Protein AF-A0A958AJ88-F1 (afdb_monomer_lite)

pLDDT: mean 87.17, std 17.99, range [38.06, 98.75]

Foldseek 3Di:
DDDDDDDDDDDDDDDDDPDDDDDDDDPDPDPPPPPPQDAEEAEQEDQDQDDHNHPLVSQVVQQVGADEYEYEYDYDPAADEREHQAARDARNHAYEYEQQNPPLLQDPPFQGRYEYADQNHDAQHESYHYAYALHEAYGYEFADANHEPYEAPYYNYEYANYEFQADNVRHGREYAAENYEAEDYHYYQADDVSNGHYHFDNYPHYYDYDYD

Radius of gyration: 31.36 Å; chains: 1; bounding box: 75×49×104 Å

Structure (mmCIF, N/CA/C/O backbone):
data_AF-A0A958AJ88-F1
#
_entry.id   AF-A0A958AJ88-F1
#
loop_
_atom_site.group_PDB
_atom_site.id
_atom_site.type_symbol
_atom_site.label_atom_id
_atom_site.label_alt_id
_atom_site.label_comp_id
_atom_site.label_asym_id
_atom_site.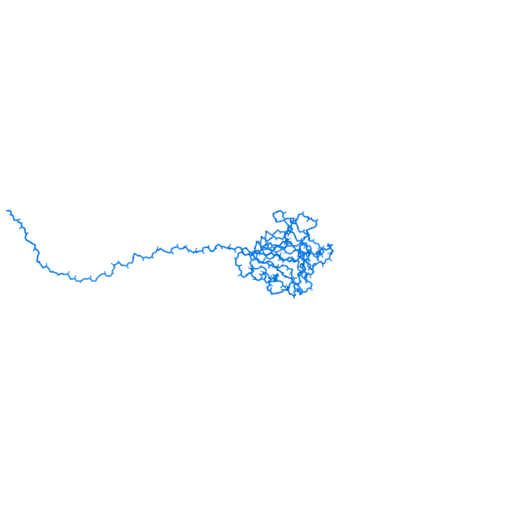label_entity_id
_atom_site.label_seq_id
_atom_site.pdbx_PDB_ins_code
_atom_site.Cartn_x
_atom_site.Cartn_y
_atom_site.Cartn_z
_atom_site.occupancy
_atom_site.B_iso_or_equiv
_atom_site.auth_seq_id
_atom_site.auth_comp_id
_atom_site.auth_asym_id
_atom_site.auth_atom_id
_atom_site.pdbx_PDB_model_num
ATOM 1 N N . MET A 1 1 ? -61.395 30.929 88.705 1.00 45.53 1 MET A N 1
ATOM 2 C CA . MET A 1 1 ? -60.476 30.893 87.548 1.00 45.53 1 MET A CA 1
ATOM 3 C C . MET A 1 1 ? -59.275 30.066 87.964 1.00 45.53 1 MET A C 1
ATOM 5 O O . MET A 1 1 ? -58.526 30.503 88.823 1.00 45.53 1 MET A O 1
ATOM 9 N N . ALA A 1 2 ? -59.200 28.828 87.480 1.00 39.25 2 ALA A N 1
ATOM 10 C CA . ALA A 1 2 ? -58.190 27.848 87.862 1.00 39.25 2 ALA A CA 1
ATOM 11 C C . ALA A 1 2 ? -57.178 27.694 86.718 1.00 39.25 2 ALA A C 1
ATOM 13 O O . ALA A 1 2 ? -57.585 27.498 85.575 1.00 39.25 2 ALA A O 1
ATOM 14 N N . PHE A 1 3 ? -55.887 27.786 87.035 1.00 40.97 3 PHE A N 1
ATOM 15 C CA . PHE A 1 3 ? -54.784 27.376 86.164 1.00 40.97 3 PHE A CA 1
ATOM 16 C C . PHE A 1 3 ? -54.268 26.003 86.627 1.00 40.97 3 PHE A C 1
ATOM 18 O O . PHE A 1 3 ? -54.203 25.779 87.839 1.00 40.97 3 PHE A O 1
ATOM 25 N N . PRO A 1 4 ? -53.909 25.086 85.710 1.00 55.41 4 PRO A N 1
ATOM 26 C CA . PRO A 1 4 ? -53.437 23.755 86.066 1.00 55.41 4 PRO A CA 1
ATOM 27 C C . PRO A 1 4 ? -51.914 23.705 86.265 1.00 55.41 4 PRO A C 1
ATOM 29 O O . PRO A 1 4 ? -51.150 24.455 85.658 1.00 55.41 4 PRO A O 1
ATOM 32 N N . SER A 1 5 ? -51.494 22.772 87.114 1.00 51.47 5 SER A N 1
ATOM 33 C CA . SER A 1 5 ? -50.120 22.334 87.365 1.00 51.47 5 SER A CA 1
ATOM 34 C C . SER A 1 5 ? -49.639 21.307 86.318 1.00 51.47 5 SER A C 1
ATOM 36 O O . SER A 1 5 ? -50.465 20.588 85.750 1.00 51.47 5 SER A O 1
ATOM 38 N N . PRO A 1 6 ? -48.319 21.185 86.060 1.00 50.16 6 PRO A N 1
ATOM 39 C CA . PRO A 1 6 ? -47.798 20.221 85.099 1.00 50.16 6 PRO A CA 1
ATOM 40 C C . PRO A 1 6 ? -47.337 18.893 85.729 1.00 50.16 6 PRO A C 1
ATOM 42 O O . PRO A 1 6 ? -46.656 18.861 86.749 1.00 50.16 6 PRO A O 1
ATOM 45 N N . LEU A 1 7 ? -47.665 17.824 84.997 1.00 46.16 7 LEU A N 1
ATOM 46 C CA . LEU A 1 7 ? -46.838 16.658 84.652 1.00 46.16 7 LEU A CA 1
ATOM 47 C C . LEU A 1 7 ? -46.310 15.746 85.776 1.00 46.16 7 LEU A C 1
ATOM 49 O O . LEU A 1 7 ? -45.286 15.992 86.407 1.00 46.16 7 LEU A O 1
ATOM 53 N N . CYS A 1 8 ? -46.946 14.574 85.877 1.00 39.94 8 CYS A N 1
ATOM 54 C CA . CYS A 1 8 ? -46.427 13.385 86.544 1.00 39.94 8 CYS A CA 1
ATOM 55 C C . CYS A 1 8 ? -46.699 12.141 85.669 1.00 39.94 8 CYS A C 1
ATOM 57 O O . CYS A 1 8 ? -47.827 11.972 85.213 1.00 39.94 8 CYS A O 1
ATOM 59 N N . LEU A 1 9 ? -45.676 11.275 85.528 1.00 38.06 9 LEU A N 1
ATOM 60 C CA . LEU A 1 9 ? -45.705 9.854 85.102 1.00 38.06 9 LEU A CA 1
ATOM 61 C C . LEU A 1 9 ? -46.027 9.552 83.622 1.00 38.06 9 LEU A C 1
ATOM 63 O O . LEU A 1 9 ? -46.778 10.262 82.978 1.00 38.06 9 LEU A O 1
ATOM 67 N N . ARG A 1 10 ? -45.624 8.435 83.009 1.00 40.47 10 ARG A N 1
ATOM 68 C CA . ARG A 1 10 ? -44.504 7.473 83.081 1.00 40.47 10 ARG A CA 1
ATOM 69 C C . ARG A 1 10 ? -44.802 6.516 81.903 1.00 40.47 10 ARG A C 1
ATOM 71 O O . ARG A 1 10 ? -45.942 6.107 81.756 1.00 40.47 10 ARG A O 1
ATOM 78 N N . GLN A 1 11 ? -43.796 6.212 81.085 1.00 51.06 11 GLN A N 1
ATOM 79 C CA . GLN A 1 11 ? -43.580 4.994 80.271 1.00 51.06 11 GLN A CA 1
ATOM 80 C C . GLN A 1 11 ? -44.771 4.121 79.790 1.00 51.06 11 GLN A C 1
ATOM 82 O O . GLN A 1 11 ? -45.460 3.506 80.595 1.00 51.06 11 GLN A O 1
ATOM 87 N N . ALA A 1 12 ? -44.831 3.870 78.475 1.00 43.44 12 ALA A N 1
ATOM 88 C CA . ALA A 1 12 ? -45.349 2.634 77.859 1.00 43.44 12 ALA A CA 1
ATOM 89 C C . ALA A 1 12 ? -44.670 2.480 76.476 1.00 43.44 12 ALA A C 1
ATOM 91 O O . ALA A 1 12 ? -44.760 3.376 75.646 1.00 43.44 12 ALA A O 1
ATOM 92 N N . SER A 1 13 ? -43.682 1.595 76.322 1.00 51.75 13 SER A N 1
ATOM 93 C CA . SER A 1 13 ? -43.761 0.159 75.988 1.00 51.75 13 SER A CA 1
ATOM 94 C C . SER A 1 13 ? -43.499 -0.096 74.497 1.00 51.75 13 SER A C 1
ATOM 96 O O . SER A 1 13 ? -44.118 0.485 73.612 1.00 51.75 13 SER A O 1
ATOM 98 N N . ALA A 1 14 ? -42.515 -0.960 74.261 1.00 49.81 14 ALA A N 1
ATOM 99 C CA . ALA A 1 14 ? -41.957 -1.330 72.974 1.00 49.81 14 ALA A CA 1
ATOM 100 C C . ALA A 1 14 ? -42.921 -2.156 72.119 1.00 49.81 14 ALA A C 1
ATOM 102 O O . ALA A 1 14 ? -43.472 -3.133 72.613 1.00 49.81 14 ALA A O 1
ATOM 103 N N . HIS A 1 15 ? -42.991 -1.860 70.820 1.00 44.59 15 HIS A N 1
ATOM 104 C CA . HIS A 1 15 ? -43.406 -2.828 69.808 1.00 44.59 15 HIS A CA 1
ATOM 105 C C . HIS A 1 15 ? -42.548 -2.658 68.553 1.00 44.59 15 HIS A C 1
ATOM 107 O O . HIS A 1 15 ? -42.567 -1.629 67.882 1.00 44.59 15 HIS A O 1
ATOM 113 N N . TRP A 1 16 ? -41.764 -3.697 68.272 1.00 43.38 16 TRP A N 1
ATOM 114 C CA . TRP A 1 16 ? -41.164 -3.969 66.977 1.00 43.38 16 TRP A CA 1
ATOM 115 C C . TRP A 1 16 ? -42.189 -3.794 65.850 1.00 43.38 16 TRP A C 1
ATOM 117 O O . TRP A 1 16 ? -43.201 -4.488 65.824 1.00 43.38 16 TRP A O 1
ATOM 127 N N . CYS A 1 17 ? -41.894 -2.941 64.872 1.00 41.94 17 CYS A N 1
ATOM 128 C CA . CYS A 1 17 ? -42.423 -3.122 63.526 1.00 41.94 17 CYS A CA 1
ATOM 129 C C . CYS A 1 17 ? -41.381 -2.650 62.511 1.00 41.94 17 CYS A C 1
ATOM 131 O O . CYS A 1 17 ? -41.228 -1.480 62.174 1.00 41.94 17 CYS A O 1
ATOM 133 N N . TRP A 1 18 ? -40.596 -3.633 62.106 1.00 44.53 18 TRP A N 1
ATOM 134 C CA . TRP A 1 18 ? -39.618 -3.641 61.038 1.00 44.53 18 TRP A CA 1
ATOM 135 C C . TRP A 1 18 ? -40.308 -3.303 59.711 1.00 44.53 18 TRP A C 1
ATOM 137 O O . TRP A 1 18 ? -40.896 -4.177 59.089 1.00 44.53 18 TRP A O 1
ATOM 147 N N . ARG A 1 19 ? -40.320 -2.022 59.333 1.00 48.50 19 ARG A N 1
ATOM 148 C CA . ARG A 1 19 ? -40.717 -1.462 58.022 1.00 48.50 19 ARG A CA 1
ATOM 149 C C . ARG A 1 19 ? -40.620 0.054 58.192 1.00 48.50 19 ARG A C 1
ATOM 151 O O . ARG A 1 19 ? -41.519 0.678 58.732 1.00 48.50 19 ARG A O 1
ATOM 158 N N . SER A 1 20 ? -39.541 0.732 57.838 1.00 55.03 20 SER A N 1
ATOM 159 C CA . SER A 1 20 ? -39.343 1.189 56.462 1.00 55.03 20 SER A CA 1
ATOM 160 C C . SER A 1 20 ? -38.039 1.989 56.444 1.00 55.03 20 SER A C 1
ATOM 162 O O . SER A 1 20 ? -38.030 3.182 56.721 1.00 55.03 20 SER A O 1
ATOM 164 N N . ALA A 1 21 ? -36.923 1.323 56.178 1.00 51.09 21 ALA A N 1
ATOM 165 C CA . ALA A 1 21 ? -35.635 1.970 55.957 1.00 51.09 21 ALA A CA 1
ATOM 166 C C . ALA A 1 21 ? -35.077 1.428 54.644 1.00 51.09 21 ALA A C 1
ATOM 168 O O . ALA A 1 21 ? -34.313 0.474 54.650 1.00 51.09 21 ALA A O 1
ATOM 169 N N . LEU A 1 22 ? -35.556 1.962 53.519 1.00 52.81 22 LEU A N 1
ATOM 170 C CA . LEU A 1 22 ? -34.997 1.732 52.182 1.00 52.81 22 LEU A CA 1
ATOM 171 C C . LEU A 1 22 ? -35.595 2.765 51.222 1.00 52.81 22 LEU A C 1
ATOM 173 O O . LEU A 1 22 ? -36.469 2.485 50.411 1.00 52.81 22 LEU A O 1
ATOM 177 N N . LEU A 1 23 ? -35.135 4.003 51.359 1.00 49.53 23 LEU A N 1
ATOM 178 C CA . LEU A 1 23 ? -35.320 5.049 50.360 1.00 49.53 23 LEU A CA 1
ATOM 179 C C . LEU A 1 23 ? -34.036 5.872 50.351 1.00 49.53 23 LEU A C 1
ATOM 181 O O . LEU A 1 23 ? -33.982 6.902 50.997 1.00 49.53 23 LEU A O 1
ATOM 185 N N . LEU A 1 24 ? -32.976 5.334 49.734 1.00 52.47 24 LEU A N 1
ATOM 186 C CA . LEU A 1 24 ? -31.733 6.027 49.350 1.00 52.47 24 LEU A CA 1
ATOM 187 C C . LEU A 1 24 ? -30.790 5.011 48.665 1.00 52.47 24 LEU A C 1
ATOM 189 O O . LEU A 1 24 ? -29.894 4.497 49.320 1.00 52.47 24 LEU A O 1
ATOM 193 N N . LEU A 1 25 ? -31.009 4.679 47.381 1.00 52.56 25 LEU A N 1
ATOM 194 C CA . LEU A 1 25 ? -29.943 4.287 46.429 1.00 52.56 25 LEU A CA 1
ATOM 195 C C . LEU A 1 25 ? -30.511 4.029 45.013 1.00 52.56 25 LEU A C 1
ATOM 197 O O . LEU A 1 25 ? -30.696 2.891 44.604 1.00 52.56 25 LEU A O 1
ATOM 201 N N . PHE A 1 26 ? -30.802 5.073 44.237 1.00 53.56 26 PHE A N 1
ATOM 202 C CA . PHE A 1 26 ? -30.981 4.942 42.778 1.00 53.56 26 PHE A CA 1
ATOM 203 C C . PHE A 1 26 ? -30.520 6.225 42.077 1.00 53.56 26 PHE A C 1
ATOM 205 O O . PHE A 1 26 ? -31.291 6.935 41.441 1.00 53.56 26 PHE A O 1
ATOM 212 N N . LEU A 1 27 ? -29.231 6.545 42.220 1.00 55.03 27 LEU A N 1
ATOM 213 C CA . LEU A 1 27 ? -28.581 7.591 41.429 1.00 55.03 27 LEU A CA 1
ATOM 214 C C . LEU A 1 27 ? -27.168 7.157 41.020 1.00 55.03 27 LEU A C 1
ATOM 2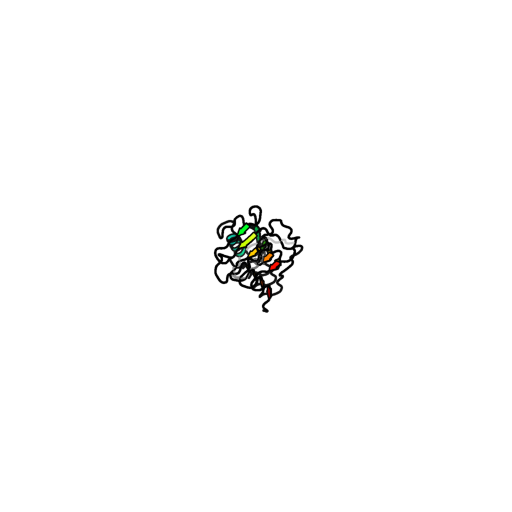16 O O . LEU A 1 27 ? -26.187 7.707 41.490 1.00 55.03 27 LEU A O 1
ATOM 220 N N . CYS A 1 28 ? -27.085 6.154 40.147 1.00 51.25 28 CYS A N 1
ATOM 221 C CA . CYS A 1 28 ? -25.913 5.887 39.305 1.00 51.25 28 CYS A CA 1
ATOM 222 C C . CYS A 1 28 ? -26.399 5.315 37.963 1.00 51.25 28 CYS A C 1
ATOM 224 O O . CYS A 1 28 ? -25.969 4.253 37.521 1.00 51.25 28 CYS A O 1
ATOM 226 N N . LEU A 1 29 ? -27.361 5.988 37.322 1.00 55.66 29 LEU A N 1
ATOM 227 C CA . LEU A 1 29 ? -27.682 5.709 35.926 1.00 55.66 29 LEU A CA 1
ATOM 228 C C . LEU A 1 29 ? -26.586 6.327 35.052 1.00 55.66 29 LEU A C 1
ATOM 230 O O . LEU A 1 29 ? -26.598 7.517 34.761 1.00 55.66 29 LEU A O 1
ATOM 234 N N . GLY A 1 30 ? -25.640 5.484 34.644 1.00 58.00 30 GLY A N 1
ATOM 235 C CA . GLY A 1 30 ? -25.181 5.495 33.259 1.00 58.00 30 GLY A CA 1
ATOM 236 C C . GLY A 1 30 ? -24.271 6.634 32.810 1.00 58.00 30 GLY A C 1
ATOM 237 O O . GLY A 1 30 ? -24.322 6.979 31.636 1.00 58.00 30 GLY A O 1
ATOM 238 N N . PHE A 1 31 ? -23.384 7.162 33.657 1.00 58.06 31 PHE A N 1
ATOM 239 C CA . PHE A 1 31 ? -22.198 7.847 33.127 1.00 58.06 31 PHE A CA 1
ATOM 240 C C . PHE A 1 31 ? -21.113 6.808 32.834 1.00 58.06 31 PHE A C 1
ATOM 242 O O . PHE A 1 31 ? -20.087 6.733 33.506 1.00 58.06 31 PHE A O 1
ATOM 249 N N . TRP A 1 32 ? -21.384 5.930 31.865 1.00 57.69 32 TRP A N 1
ATOM 250 C CA . TRP A 1 32 ? -20.303 5.184 31.231 1.00 57.69 32 TRP A CA 1
ATOM 251 C C . TRP A 1 32 ? -19.479 6.237 30.497 1.00 57.69 32 TRP A C 1
ATOM 253 O O . TRP A 1 32 ? -20.049 6.927 29.648 1.00 57.69 32 TRP A O 1
ATOM 263 N N . PRO A 1 33 ? -18.192 6.437 30.825 1.00 56.56 33 PRO A N 1
ATOM 264 C CA . PRO A 1 33 ? -17.364 7.297 30.008 1.00 56.56 33 PRO A CA 1
ATOM 265 C C . PRO A 1 33 ? -17.345 6.667 28.617 1.00 56.56 33 PRO A C 1
ATOM 267 O O . PRO A 1 33 ? -16.729 5.625 28.400 1.00 56.56 33 PRO A O 1
ATOM 270 N N . THR A 1 34 ? -18.062 7.274 27.675 1.00 61.81 34 THR A N 1
ATOM 271 C CA . THR A 1 34 ? -17.821 7.039 26.259 1.00 61.81 34 THR A CA 1
ATOM 272 C C . THR A 1 34 ? -16.410 7.547 26.025 1.00 61.81 34 THR A C 1
ATOM 274 O O . THR A 1 34 ? -16.194 8.756 25.924 1.00 61.81 34 THR A O 1
ATOM 277 N N . GLY A 1 35 ? -15.432 6.641 26.067 1.00 61.50 35 GLY A N 1
ATOM 278 C CA . GLY A 1 35 ? -14.065 6.966 25.699 1.00 61.50 35 GLY A CA 1
ATOM 279 C C . GLY A 1 35 ? -14.114 7.588 24.312 1.00 61.50 35 GLY A C 1
ATOM 280 O O . GLY A 1 35 ? -14.592 6.962 23.368 1.00 61.50 35 GLY A O 1
ATOM 281 N N . VAL A 1 36 ? -13.694 8.846 24.200 1.00 59.50 36 VAL A N 1
ATOM 282 C CA . VAL A 1 36 ? -13.442 9.451 22.896 1.00 59.50 36 VAL A CA 1
ATOM 283 C C . VAL A 1 36 ? -12.385 8.586 22.224 1.00 59.50 36 VAL A C 1
ATOM 285 O O . VAL A 1 36 ? -11.268 8.477 22.729 1.00 59.50 36 VAL A O 1
ATOM 288 N N . ALA A 1 37 ? -12.759 7.912 21.135 1.00 63.47 37 ALA A N 1
ATOM 289 C CA . ALA A 1 37 ? -11.819 7.160 20.321 1.00 63.47 37 ALA A CA 1
ATOM 290 C C . ALA A 1 37 ? -10.799 8.158 19.763 1.00 63.47 37 ALA A C 1
ATOM 292 O O . ALA A 1 37 ? -11.100 8.942 18.862 1.00 63.47 37 ALA A O 1
ATOM 293 N N . GLN A 1 38 ? -9.620 8.199 20.377 1.00 69.31 38 GLN A N 1
ATOM 294 C CA . GLN A 1 38 ? -8.534 9.051 19.933 1.00 69.31 38 GLN A CA 1
ATOM 295 C C . GLN A 1 38 ? -7.800 8.323 18.810 1.00 69.31 38 GLN A C 1
ATOM 297 O O . GLN A 1 38 ? -7.205 7.275 19.049 1.00 69.31 38 GLN A O 1
ATOM 302 N N . ALA A 1 39 ? -7.826 8.905 17.612 1.00 83.44 39 ALA A N 1
ATOM 303 C CA . ALA A 1 39 ? -7.041 8.425 16.484 1.00 83.44 39 ALA A CA 1
ATOM 304 C C . ALA A 1 39 ? -5.552 8.414 16.851 1.00 83.44 39 ALA A C 1
ATOM 306 O O . ALA A 1 39 ? -4.981 9.449 17.219 1.00 83.44 39 ALA A O 1
ATOM 307 N N . ALA A 1 40 ? -4.917 7.248 16.772 1.00 94.19 40 ALA A N 1
ATOM 308 C CA . ALA A 1 40 ? -3.481 7.140 16.929 1.00 94.19 40 ALA A CA 1
ATOM 309 C C . ALA A 1 40 ? -2.754 7.489 15.641 1.00 94.19 40 ALA A C 1
ATOM 311 O O . ALA A 1 40 ? -3.281 7.329 14.544 1.00 94.19 40 ALA A O 1
ATOM 312 N N . THR A 1 41 ? -1.495 7.899 15.763 1.00 96.75 41 THR A N 1
ATOM 313 C CA . THR A 1 41 ? -0.594 7.979 14.614 1.00 96.75 41 THR A CA 1
ATOM 314 C C . THR A 1 41 ? 0.628 7.110 14.864 1.00 96.75 41 THR A C 1
ATOM 316 O O . THR A 1 41 ? 1.365 7.334 15.824 1.00 96.75 41 THR A O 1
ATOM 319 N N . PHE A 1 42 ? 0.847 6.134 13.987 1.00 97.81 42 PHE A N 1
ATOM 320 C CA . PHE A 1 42 ? 2.030 5.284 13.963 1.00 97.81 42 PHE A CA 1
ATOM 321 C C . PHE A 1 42 ? 2.914 5.687 12.787 1.00 97.81 42 PHE A C 1
ATOM 323 O O . PHE A 1 42 ? 2.477 5.714 11.637 1.00 97.81 42 PHE A O 1
ATOM 330 N N . THR A 1 43 ? 4.176 6.001 13.066 1.00 97.62 43 THR A N 1
ATOM 331 C CA . THR A 1 43 ? 5.119 6.444 12.036 1.00 97.62 43 THR A CA 1
ATOM 332 C C . THR A 1 43 ? 6.093 5.327 11.699 1.00 97.62 43 THR A C 1
ATOM 334 O O . THR A 1 43 ? 6.868 4.887 12.548 1.00 97.62 43 THR A O 1
ATOM 337 N N . VAL A 1 44 ? 6.101 4.911 10.436 1.00 98.38 44 VAL A N 1
ATOM 338 C CA . VAL A 1 44 ? 7.104 4.008 9.870 1.00 98.38 44 VAL A CA 1
ATOM 339 C C . VAL A 1 44 ? 8.378 4.807 9.592 1.00 98.38 44 VAL A C 1
ATOM 341 O O . VAL A 1 44 ? 8.357 5.778 8.832 1.00 98.38 44 VAL A O 1
ATOM 344 N N . THR A 1 45 ? 9.484 4.415 10.219 1.00 97.81 45 THR A N 1
ATOM 345 C CA . THR A 1 45 ? 10.776 5.127 10.194 1.00 97.81 45 THR A CA 1
ATOM 346 C C . THR A 1 45 ? 11.914 4.308 9.595 1.00 97.81 45 THR A C 1
ATOM 348 O O . THR A 1 45 ? 12.992 4.845 9.347 1.00 97.81 45 THR A O 1
ATOM 351 N N . ASN A 1 46 ? 11.697 3.022 9.326 1.00 97.94 46 ASN A N 1
ATOM 352 C CA . ASN A 1 46 ? 12.663 2.173 8.640 1.00 97.94 46 ASN A CA 1
ATOM 353 C C . ASN A 1 46 ? 11.976 1.194 7.679 1.00 97.94 46 ASN A C 1
ATOM 355 O O . ASN A 1 46 ? 10.757 1.030 7.683 1.00 97.94 46 ASN A O 1
ATOM 359 N N . THR A 1 47 ? 12.781 0.557 6.833 1.00 98.31 47 THR A N 1
ATOM 360 C CA . THR A 1 47 ? 12.332 -0.390 5.804 1.00 98.31 47 THR A CA 1
ATOM 361 C C . THR A 1 47 ? 12.488 -1.854 6.216 1.00 98.31 47 THR A C 1
ATOM 363 O O . THR A 1 47 ? 12.345 -2.747 5.378 1.00 98.31 47 THR A O 1
ATOM 366 N N . ASN A 1 48 ? 12.781 -2.119 7.493 1.00 98.38 48 ASN A N 1
ATOM 367 C CA . ASN A 1 48 ? 12.940 -3.479 7.994 1.00 98.38 48 ASN A CA 1
ATOM 368 C C . ASN A 1 48 ? 11.603 -4.232 7.925 1.00 98.38 48 ASN A C 1
ATOM 370 O O . ASN A 1 48 ? 10.530 -3.641 8.046 1.00 98.38 48 ASN A O 1
ATOM 374 N N . ASP A 1 49 ? 11.664 -5.555 7.769 1.00 97.44 49 ASP A N 1
ATOM 375 C CA . ASP A 1 49 ? 10.469 -6.411 7.745 1.00 97.44 49 ASP A CA 1
ATOM 376 C C . ASP A 1 49 ? 9.731 -6.441 9.095 1.00 97.44 49 ASP A C 1
ATOM 378 O O . ASP A 1 49 ? 8.516 -6.634 9.132 1.00 97.44 49 ASP A O 1
ATOM 382 N N . SER A 1 50 ? 10.448 -6.260 10.206 1.00 97.31 50 SER A N 1
ATOM 383 C CA . SER A 1 50 ? 9.891 -6.317 11.557 1.00 97.31 50 SER A CA 1
ATOM 384 C C . SER A 1 50 ? 10.670 -5.444 12.545 1.00 97.31 50 SER A C 1
ATOM 386 O O . SER A 1 50 ? 11.722 -4.885 12.224 1.00 97.31 50 SER A O 1
ATOM 388 N N . GLY A 1 51 ? 10.128 -5.325 13.759 1.00 98.06 51 GLY A N 1
ATOM 389 C CA . GLY A 1 51 ? 10.694 -4.534 14.846 1.00 98.06 51 GLY A CA 1
ATOM 390 C C . GLY A 1 51 ? 10.205 -3.080 14.866 1.00 98.06 51 GLY A C 1
ATOM 391 O O . GLY A 1 51 ? 9.489 -2.645 13.956 1.00 98.06 51 GLY A O 1
ATOM 392 N N . PRO A 1 52 ? 10.568 -2.317 15.912 1.00 98.25 52 PRO A N 1
ATOM 393 C CA . PRO A 1 52 ? 10.112 -0.942 16.095 1.00 98.25 52 PRO A CA 1
ATOM 394 C C . PRO A 1 52 ? 10.365 -0.062 14.865 1.00 98.25 52 PRO A C 1
ATOM 396 O O . PRO A 1 52 ? 11.445 -0.091 14.274 1.00 98.25 52 PRO A O 1
ATOM 399 N N . GLY A 1 53 ? 9.359 0.722 14.475 1.00 97.94 53 GLY A N 1
ATOM 400 C CA . GLY A 1 53 ? 9.433 1.632 13.327 1.00 97.94 53 GLY A CA 1
ATOM 401 C C . GLY A 1 53 ? 9.264 0.980 11.948 1.00 97.94 53 GLY A C 1
ATOM 402 O O . GLY A 1 53 ? 9.335 1.693 10.949 1.00 97.94 53 GLY A O 1
ATOM 403 N N . SER A 1 54 ? 9.032 -0.334 11.867 1.00 98.62 54 SER A N 1
ATOM 404 C CA . SER A 1 54 ? 8.683 -1.021 10.613 1.00 98.62 54 SER A CA 1
ATOM 405 C C . SER A 1 54 ? 7.191 -0.892 10.276 1.00 98.62 54 SER A C 1
ATOM 407 O O . SER A 1 54 ? 6.354 -0.702 11.161 1.00 98.62 54 SER A O 1
ATOM 409 N N . LEU A 1 55 ? 6.834 -1.077 8.999 1.00 98.69 55 LEU A N 1
ATOM 410 C CA . LEU A 1 55 ? 5.430 -1.146 8.563 1.00 98.69 55 LEU A CA 1
ATOM 411 C C . LEU A 1 55 ? 4.671 -2.283 9.256 1.00 98.69 55 LEU A C 1
ATOM 413 O O . LEU A 1 55 ? 3.533 -2.101 9.677 1.00 98.69 55 LEU A O 1
ATOM 417 N N . ARG A 1 56 ? 5.305 -3.450 9.411 1.00 98.75 56 ARG A N 1
ATOM 418 C CA . ARG A 1 56 ? 4.692 -4.591 10.098 1.00 98.75 56 ARG A CA 1
ATOM 419 C C . ARG A 1 56 ? 4.334 -4.244 11.537 1.00 98.75 56 ARG A C 1
ATOM 421 O O . ARG A 1 56 ? 3.219 -4.537 11.953 1.00 98.75 56 ARG A O 1
ATOM 428 N N . GLN A 1 57 ? 5.253 -3.619 12.276 1.00 98.75 57 GLN A N 1
ATOM 429 C CA . GLN A 1 57 ? 4.983 -3.216 13.654 1.00 98.75 57 GLN A CA 1
ATOM 430 C C . GLN A 1 57 ? 3.866 -2.172 13.719 1.00 98.75 57 GLN A C 1
ATOM 432 O O . GLN A 1 57 ? 2.955 -2.331 14.519 1.00 98.75 57 GLN A O 1
ATOM 437 N N . ALA A 1 58 ? 3.867 -1.177 12.827 1.00 98.69 58 ALA A N 1
ATOM 438 C CA . ALA A 1 58 ? 2.806 -0.170 12.779 1.00 98.69 58 ALA A CA 1
ATOM 439 C C . ALA A 1 58 ? 1.414 -0.780 12.519 1.00 98.69 58 ALA A C 1
ATOM 441 O O . ALA A 1 58 ? 0.440 -0.361 13.135 1.00 98.69 58 ALA A O 1
ATOM 442 N N . ILE A 1 59 ? 1.316 -1.794 11.649 1.00 98.75 59 ILE A N 1
ATOM 443 C CA . ILE A 1 59 ? 0.059 -2.522 11.415 1.00 98.75 59 ILE A CA 1
ATOM 444 C C . ILE A 1 59 ? -0.363 -3.310 12.663 1.00 98.75 59 ILE A C 1
ATOM 446 O O . ILE A 1 59 ? -1.539 -3.307 13.012 1.00 98.75 59 ILE A O 1
ATOM 450 N N . LEU A 1 60 ? 0.574 -3.991 13.333 1.00 98.62 60 LEU A N 1
ATOM 451 C CA . LEU A 1 60 ? 0.275 -4.719 14.572 1.00 98.62 60 LEU A CA 1
ATOM 452 C C . LEU A 1 60 ? -0.230 -3.776 15.668 1.00 98.62 60 LEU A C 1
ATOM 454 O O . LEU A 1 60 ? -1.203 -4.106 16.342 1.00 98.62 60 LEU A O 1
ATOM 458 N N . ASP A 1 61 ? 0.399 -2.610 15.811 1.00 98.25 61 ASP A N 1
ATOM 459 C CA . ASP A 1 61 ? 0.020 -1.612 16.808 1.00 98.25 61 ASP A CA 1
ATOM 460 C C . ASP A 1 61 ? -1.365 -1.011 16.511 1.00 98.25 61 ASP A C 1
ATOM 462 O O . ASP A 1 61 ? -2.166 -0.866 17.435 1.00 98.25 61 ASP A O 1
ATOM 466 N N . ALA A 1 62 ? -1.673 -0.729 15.238 1.00 98.00 62 ALA A N 1
ATOM 467 C CA . ALA A 1 62 ? -2.996 -0.264 14.810 1.00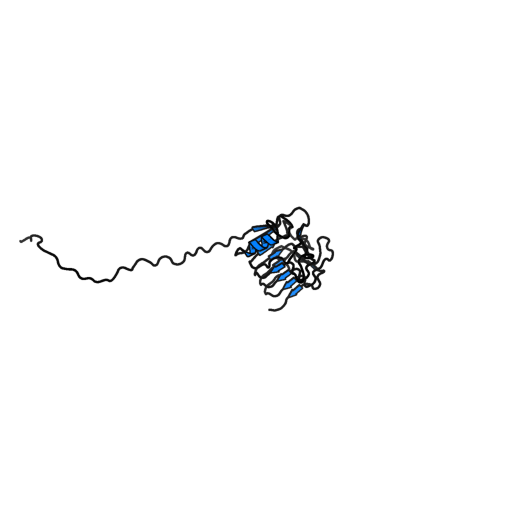 98.00 62 ALA A CA 1
ATOM 468 C C . ALA A 1 62 ? -4.080 -1.330 15.027 1.00 98.00 62 ALA A C 1
ATOM 470 O O . ALA A 1 62 ? -5.119 -1.053 15.605 1.00 98.00 62 ALA A O 1
ATOM 471 N N . ASN A 1 63 ? -3.819 -2.590 14.669 1.00 98.06 63 ASN A N 1
ATOM 472 C CA . ASN A 1 63 ? -4.764 -3.685 14.912 1.00 98.06 63 ASN A CA 1
ATOM 473 C C . ASN A 1 63 ? -5.040 -3.941 16.405 1.00 98.06 63 ASN A C 1
ATOM 475 O O . ASN A 1 63 ? -6.065 -4.529 16.746 1.00 98.06 63 ASN A O 1
ATOM 479 N N . ALA A 1 64 ? -4.113 -3.570 17.293 1.00 97.19 64 ALA A N 1
ATOM 480 C CA . ALA A 1 64 ? -4.254 -3.741 18.737 1.00 97.19 64 ALA A CA 1
ATOM 481 C C . ALA A 1 64 ? -5.037 -2.601 19.413 1.00 97.19 64 ALA A C 1
ATOM 483 O O . ALA A 1 64 ? -5.265 -2.646 20.626 1.00 97.19 64 ALA A O 1
ATOM 484 N N . ARG A 1 65 ? -5.435 -1.574 18.656 1.00 93.00 65 ARG A N 1
ATOM 485 C CA . ARG A 1 65 ? -6.147 -0.401 19.149 1.00 93.00 65 ARG A CA 1
ATOM 486 C C . ARG A 1 65 ? -7.471 -0.260 18.409 1.00 93.00 65 ARG A C 1
ATOM 488 O O . ARG A 1 65 ? -7.534 -0.367 17.199 1.00 93.00 65 ARG A O 1
ATOM 495 N N . SER A 1 66 ? -8.538 -0.020 19.163 1.00 92.12 66 SER A N 1
ATOM 496 C CA . SER A 1 66 ? -9.852 0.235 18.579 1.00 92.12 66 SER A CA 1
ATOM 497 C C . SER A 1 66 ? -9.961 1.678 18.099 1.00 92.12 66 SER A C 1
ATOM 499 O O . SER A 1 66 ? -9.738 2.598 18.896 1.00 92.12 66 SER A O 1
ATOM 501 N N . GLY A 1 67 ? -10.435 1.873 16.875 1.00 90.88 67 GLY A N 1
ATOM 502 C CA . GLY A 1 67 ? -10.756 3.190 16.333 1.00 90.88 67 GLY A CA 1
ATOM 503 C C . GLY A 1 67 ? -9.934 3.515 15.094 1.00 90.88 67 GLY A C 1
ATOM 504 O O . GLY A 1 67 ? -9.062 2.767 14.689 1.00 90.88 67 GLY A O 1
ATOM 505 N N . VAL A 1 68 ? -10.236 4.648 14.459 1.00 92.81 68 VAL A N 1
ATOM 506 C CA . VAL A 1 68 ? -9.570 5.008 13.202 1.00 92.81 68 VAL A CA 1
ATOM 507 C C . VAL A 1 68 ? -8.149 5.486 13.477 1.00 92.81 68 VAL A C 1
ATOM 509 O O . VAL A 1 68 ? -7.950 6.628 13.893 1.00 92.81 68 VAL A O 1
ATOM 512 N N . ASP A 1 69 ? -7.177 4.629 13.197 1.00 97.06 69 ASP A N 1
ATOM 513 C CA . ASP A 1 69 ? -5.758 4.939 13.336 1.00 97.06 69 ASP A CA 1
ATOM 514 C C . ASP A 1 69 ? -5.131 5.391 12.011 1.00 97.06 69 ASP A C 1
ATOM 516 O O . ASP A 1 69 ? -5.645 5.140 10.918 1.00 97.06 69 ASP A O 1
ATOM 520 N N . LEU A 1 70 ? -3.988 6.069 12.108 1.00 97.06 70 LEU A N 1
ATOM 521 C CA . LEU A 1 70 ? -3.233 6.589 10.974 1.00 97.06 70 LEU A CA 1
ATOM 522 C C . LEU A 1 70 ? -1.817 6.005 10.959 1.00 97.06 70 LEU A C 1
ATOM 524 O O . LEU A 1 70 ? -1.070 6.139 11.926 1.00 97.06 70 LEU A O 1
ATOM 528 N N . ILE A 1 71 ? -1.412 5.414 9.838 1.00 98.25 71 ILE A N 1
ATOM 529 C CA . ILE A 1 71 ? -0.035 4.988 9.583 1.00 98.25 71 ILE A CA 1
ATOM 530 C C . ILE A 1 71 ? 0.594 5.934 8.559 1.00 98.25 71 ILE A C 1
ATOM 532 O O . ILE A 1 71 ? 0.174 5.987 7.400 1.00 98.25 71 ILE A O 1
ATOM 536 N N . LEU A 1 72 ? 1.625 6.663 8.990 1.00 97.19 72 LEU A N 1
ATOM 537 C CA . LEU A 1 72 ? 2.404 7.592 8.167 1.00 97.19 72 LEU A CA 1
ATOM 538 C C . LEU A 1 72 ? 3.838 7.098 7.977 1.00 97.19 72 LEU A C 1
ATOM 540 O O . LEU A 1 72 ? 4.329 6.247 8.714 1.00 97.19 72 LEU A O 1
ATOM 544 N N . PHE A 1 73 ? 4.539 7.674 7.001 1.00 97.44 73 PHE A N 1
ATOM 545 C CA . PHE A 1 73 ? 5.899 7.275 6.644 1.00 97.44 73 PHE A CA 1
ATOM 546 C C . PHE A 1 73 ? 6.855 8.458 6.758 1.00 97.44 73 PHE A C 1
ATOM 548 O O . PHE A 1 73 ?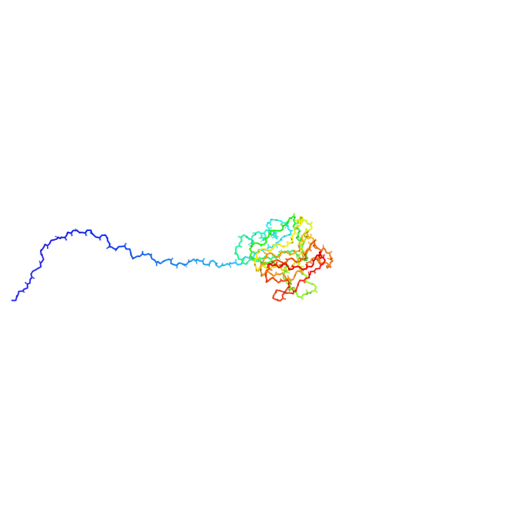 6.731 9.444 6.032 1.00 97.44 73 PHE A O 1
ATOM 555 N N . ASN A 1 74 ? 7.849 8.325 7.634 1.00 95.81 74 ASN A N 1
ATOM 556 C CA . ASN A 1 74 ? 8.993 9.224 7.729 1.00 95.81 74 ASN A CA 1
ATOM 557 C C . ASN A 1 74 ? 10.262 8.460 7.340 1.00 95.81 74 ASN A C 1
ATOM 559 O O . ASN A 1 74 ? 11.095 8.113 8.176 1.00 95.81 74 ASN A O 1
ATOM 563 N N . LEU A 1 75 ? 10.358 8.148 6.051 1.00 93.06 75 LEU A N 1
ATOM 564 C CA . LEU A 1 75 ? 11.515 7.488 5.458 1.00 93.06 75 LEU A CA 1
ATOM 565 C C . LEU A 1 75 ? 12.390 8.518 4.724 1.00 93.06 75 LEU A C 1
ATOM 567 O O . LEU A 1 75 ? 11.915 9.600 4.359 1.00 93.06 75 LEU A O 1
ATOM 571 N N . GLY A 1 76 ? 13.660 8.174 4.491 1.00 88.94 76 GLY A N 1
ATOM 572 C CA . GLY A 1 76 ? 14.629 9.021 3.782 1.00 88.94 76 GLY A CA 1
ATOM 573 C C . GLY A 1 76 ? 14.179 9.439 2.375 1.00 88.94 76 GLY A C 1
ATOM 574 O O . GLY A 1 76 ? 13.188 8.937 1.844 1.00 88.94 76 GLY A O 1
ATOM 575 N N . SER A 1 77 ? 14.889 10.384 1.757 1.00 89.00 77 SER A N 1
ATOM 576 C CA . SER A 1 77 ? 14.526 10.948 0.447 1.00 89.00 77 SER A CA 1
ATOM 577 C C . SER A 1 77 ? 14.446 9.896 -0.672 1.00 89.00 77 SER A C 1
ATOM 579 O O . SER A 1 77 ? 15.016 8.810 -0.587 1.00 89.00 77 SER A O 1
ATOM 581 N N . GLY A 1 78 ? 13.707 10.215 -1.738 1.00 91.12 78 GLY A N 1
ATOM 582 C CA . GLY A 1 78 ? 13.466 9.285 -2.843 1.00 91.12 78 GLY A CA 1
ATOM 583 C C . GLY A 1 78 ? 12.449 8.189 -2.513 1.00 91.12 78 GLY A C 1
ATOM 584 O O . GLY A 1 78 ? 11.738 8.263 -1.507 1.00 91.12 78 GLY A O 1
ATOM 585 N N . VAL A 1 79 ? 12.359 7.199 -3.406 1.00 94.56 79 VAL A N 1
ATOM 586 C CA . VAL A 1 79 ? 11.497 6.024 -3.224 1.00 94.56 79 VAL A CA 1
ATOM 587 C C . VAL A 1 79 ? 12.207 5.011 -2.337 1.00 94.56 79 VAL A C 1
ATOM 589 O O . VAL A 1 79 ? 13.341 4.625 -2.611 1.00 94.56 79 VAL A O 1
ATOM 592 N N . GLN A 1 80 ? 11.519 4.579 -1.290 1.00 96.88 80 GLN A N 1
ATOM 593 C CA . GLN A 1 80 ? 12.022 3.671 -0.272 1.00 96.88 80 GLN A CA 1
ATOM 594 C C . GLN A 1 80 ? 11.328 2.321 -0.420 1.00 96.88 80 GLN A C 1
ATOM 596 O O . GLN A 1 80 ? 10.099 2.248 -0.468 1.00 96.88 80 GLN A O 1
ATOM 601 N N . THR A 1 81 ? 12.117 1.253 -0.514 1.00 97.81 81 THR A N 1
ATOM 602 C CA . THR A 1 81 ? 11.593 -0.100 -0.715 1.00 97.81 81 THR A CA 1
ATOM 603 C C . THR A 1 81 ? 11.413 -0.802 0.620 1.00 97.81 81 THR A C 1
ATOM 605 O O . THR A 1 81 ? 12.383 -1.000 1.349 1.00 97.81 81 THR A O 1
ATOM 608 N N . ILE A 1 82 ? 10.189 -1.230 0.909 1.00 98.56 82 ILE A N 1
ATOM 609 C CA . ILE A 1 82 ? 9.863 -2.148 2.000 1.00 98.56 82 ILE A CA 1
ATOM 610 C C . ILE A 1 82 ? 9.635 -3.517 1.369 1.00 98.56 82 ILE A C 1
ATOM 612 O O . ILE A 1 82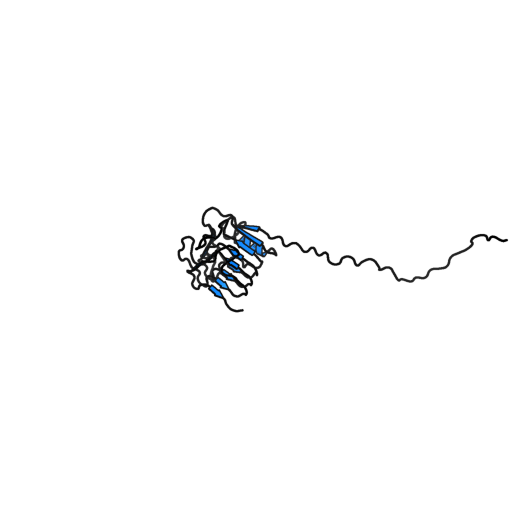 ? 8.777 -3.664 0.498 1.00 98.56 82 ILE A O 1
ATOM 616 N N . ARG A 1 83 ? 10.407 -4.516 1.801 1.00 98.50 83 ARG A N 1
ATOM 617 C CA . ARG A 1 83 ? 10.313 -5.889 1.293 1.00 98.50 83 ARG A CA 1
ATOM 618 C C . ARG A 1 83 ? 9.978 -6.851 2.433 1.00 98.50 83 ARG A C 1
ATOM 620 O O . ARG A 1 83 ? 10.898 -7.270 3.136 1.00 98.50 83 ARG A O 1
ATOM 627 N N . PRO A 1 84 ? 8.691 -7.179 2.644 1.00 98.31 84 PRO A N 1
ATOM 628 C CA . PRO A 1 84 ? 8.293 -8.141 3.662 1.00 98.31 84 PRO A CA 1
ATOM 629 C C . PRO A 1 84 ? 8.867 -9.536 3.378 1.00 98.31 84 PRO A C 1
ATOM 631 O O . PRO A 1 84 ? 8.878 -9.975 2.229 1.00 98.31 84 PRO A O 1
ATOM 634 N N . ASN A 1 85 ? 9.295 -10.250 4.421 1.00 98.19 85 ASN A N 1
ATOM 635 C CA . ASN A 1 85 ? 9.794 -11.636 4.331 1.00 98.19 85 ASN A CA 1
ATOM 636 C C . ASN A 1 85 ? 8.690 -12.690 4.548 1.00 98.19 85 ASN A C 1
ATOM 638 O O . ASN A 1 85 ? 8.934 -13.893 4.538 1.00 98.19 85 ASN A O 1
ATOM 642 N N . SER A 1 86 ? 7.475 -12.229 4.831 1.00 98.31 86 SER A N 1
ATOM 643 C CA . SER A 1 86 ? 6.259 -13.022 5.007 1.00 98.31 86 SER A CA 1
ATOM 644 C C . SER A 1 86 ? 5.047 -12.114 4.793 1.00 98.31 86 SER A C 1
ATOM 646 O O . SER A 1 86 ? 5.201 -10.886 4.764 1.00 98.31 86 SER A O 1
ATOM 648 N N . ALA A 1 87 ? 3.846 -12.688 4.697 1.00 98.25 87 ALA A N 1
ATOM 649 C CA . ALA A 1 87 ? 2.603 -11.921 4.627 1.00 98.25 87 ALA A CA 1
ATOM 650 C C . ALA A 1 87 ? 2.556 -10.808 5.683 1.00 98.25 87 ALA A C 1
ATOM 652 O O . ALA A 1 87 ? 2.847 -11.040 6.862 1.00 98.25 87 ALA A O 1
ATOM 653 N N . LEU A 1 88 ? 2.211 -9.588 5.258 1.00 98.56 88 LEU A N 1
ATOM 654 C CA . LEU A 1 88 ? 1.907 -8.515 6.199 1.00 98.56 88 LEU A CA 1
ATOM 655 C C . LEU A 1 88 ? 0.677 -8.912 7.034 1.00 98.56 88 LEU A C 1
ATOM 657 O O . LEU A 1 88 ? -0.192 -9.633 6.530 1.00 98.56 88 LEU A O 1
ATOM 661 N N . PRO A 1 89 ? 0.584 -8.474 8.302 1.00 98.69 89 PRO A N 1
ATOM 662 C CA . PRO A 1 89 ? -0.596 -8.747 9.107 1.00 98.69 89 PRO A CA 1
ATOM 663 C C . PRO A 1 89 ? -1.845 -8.197 8.410 1.00 98.69 89 PRO A C 1
ATOM 665 O O . PRO A 1 89 ? -1.813 -7.128 7.800 1.00 98.69 89 PRO A O 1
ATOM 668 N N . THR A 1 90 ? -2.944 -8.944 8.483 1.00 98.69 90 THR A N 1
ATOM 669 C CA . THR A 1 90 ? -4.234 -8.496 7.939 1.00 98.69 90 THR A CA 1
ATOM 670 C C . THR A 1 90 ? -4.722 -7.277 8.717 1.00 98.69 90 THR A C 1
ATOM 672 O O . THR A 1 90 ? -4.568 -7.245 9.933 1.00 98.69 90 THR A O 1
ATOM 675 N N . LEU A 1 91 ? -5.304 -6.287 8.038 1.00 98.69 91 LEU A N 1
ATOM 676 C CA . LEU A 1 91 ? -5.884 -5.109 8.692 1.00 98.69 91 LEU A CA 1
ATOM 677 C C . LEU A 1 91 ? -7.232 -5.497 9.305 1.00 98.69 91 LEU A C 1
ATOM 679 O O . LEU A 1 91 ? -8.193 -5.734 8.565 1.00 98.69 91 LEU A O 1
ATOM 683 N N . THR A 1 92 ? -7.271 -5.621 10.630 1.00 98.31 92 THR A N 1
ATOM 684 C CA . THR A 1 92 ? -8.436 -6.076 11.407 1.00 98.31 92 THR A CA 1
ATOM 685 C C . THR A 1 92 ? -9.110 -4.957 12.194 1.00 98.31 92 THR A C 1
ATOM 687 O O . THR A 1 92 ? -10.276 -5.116 12.540 1.00 98.31 92 THR A O 1
ATOM 690 N N . ASP A 1 93 ? -8.424 -3.833 12.419 1.00 97.69 93 ASP A N 1
ATOM 691 C CA . ASP A 1 93 ? -9.036 -2.579 12.881 1.00 97.69 93 ASP A CA 1
ATOM 692 C C . ASP A 1 93 ? -8.948 -1.490 11.796 1.00 97.69 93 ASP A C 1
ATOM 694 O O . ASP A 1 93 ? -8.210 -1.623 10.813 1.00 97.69 93 ASP A O 1
ATOM 698 N N . THR A 1 94 ? -9.769 -0.447 11.924 1.00 97.44 94 THR A N 1
ATOM 699 C CA . THR A 1 94 ? -9.917 0.580 10.890 1.00 97.44 94 THR A CA 1
ATOM 700 C C . THR A 1 94 ? -8.664 1.437 10.836 1.00 97.44 94 THR A C 1
ATOM 702 O O . THR A 1 94 ? -8.320 2.112 11.800 1.00 97.44 94 THR A O 1
ATOM 705 N N . VAL A 1 95 ? -8.006 1.483 9.680 1.00 98.00 95 VAL A N 1
ATOM 706 C CA . VAL A 1 95 ? -6.752 2.229 9.545 1.00 98.00 95 VAL A CA 1
ATOM 707 C C . VAL A 1 95 ? -6.676 2.980 8.224 1.00 98.00 95 VAL A C 1
ATOM 709 O O . VAL A 1 95 ? -7.055 2.476 7.163 1.00 98.00 95 VAL A O 1
ATOM 712 N N . GLU A 1 96 ? -6.154 4.200 8.276 1.00 97.12 96 GLU A N 1
ATOM 713 C CA . GLU A 1 96 ? -5.647 4.903 7.106 1.00 97.12 96 GLU A CA 1
ATOM 714 C C . GLU A 1 96 ? -4.135 4.714 7.017 1.00 97.12 96 GLU A C 1
ATOM 716 O O . GLU A 1 96 ? -3.382 5.154 7.880 1.00 97.12 96 GLU A O 1
ATOM 721 N N . ILE A 1 97 ? -3.674 4.071 5.950 1.00 97.88 97 ILE A N 1
ATOM 722 C CA . ILE A 1 97 ? -2.255 3.930 5.641 1.00 97.88 97 ILE A CA 1
ATOM 723 C C . ILE A 1 97 ? -1.929 4.886 4.498 1.00 97.88 97 ILE A C 1
ATOM 725 O O . ILE A 1 97 ? -2.360 4.673 3.363 1.00 97.88 97 ILE A O 1
ATOM 729 N N . ASN A 1 98 ? -1.153 5.929 4.794 1.00 95.44 98 ASN A N 1
ATOM 730 C CA . ASN A 1 98 ? -0.848 6.997 3.850 1.00 95.44 98 ASN A CA 1
ATOM 731 C C . ASN A 1 98 ? 0.663 7.159 3.634 1.00 95.44 98 ASN A C 1
ATOM 733 O O . ASN A 1 98 ? 1.383 7.755 4.437 1.00 95.44 98 ASN A O 1
ATOM 737 N N . ALA A 1 99 ? 1.129 6.654 2.494 1.00 95.19 99 ALA A N 1
ATOM 738 C CA . ALA A 1 99 ? 2.524 6.663 2.064 1.00 95.19 99 ALA A CA 1
ATOM 739 C C . ALA A 1 99 ? 2.872 7.790 1.068 1.00 95.19 99 ALA A C 1
ATOM 741 O O . ALA A 1 99 ? 3.943 7.780 0.450 1.00 95.19 99 ALA A O 1
ATOM 742 N N . LEU A 1 100 ? 2.019 8.815 0.939 1.00 89.12 100 LEU A N 1
ATOM 743 C CA . LEU A 1 100 ? 2.325 9.981 0.102 1.00 89.12 100 LEU A CA 1
ATOM 744 C C . LEU A 1 100 ? 3.471 10.830 0.664 1.00 89.12 100 LEU A C 1
ATOM 746 O O . LEU A 1 100 ? 4.172 11.483 -0.106 1.00 89.12 100 LEU A O 1
ATOM 750 N N . GLY A 1 101 ? 3.682 10.826 1.985 1.00 77.00 101 GLY A N 1
ATOM 751 C CA . GLY A 1 101 ? 4.822 11.495 2.622 1.00 77.00 101 GLY A CA 1
ATOM 752 C C . GLY A 1 101 ? 4.950 12.981 2.261 1.00 77.00 101 GLY A C 1
ATOM 753 O O . GLY A 1 101 ? 6.068 13.450 2.053 1.00 77.00 101 GLY A O 1
ATOM 754 N N . GLY A 1 102 ? 3.814 13.680 2.126 1.00 72.25 102 GLY A N 1
ATOM 755 C CA . GLY A 1 102 ? 3.727 15.089 1.719 1.00 72.25 102 GLY A CA 1
ATOM 756 C C . GLY A 1 102 ? 3.449 15.328 0.227 1.00 72.25 102 GLY A C 1
ATOM 757 O O . GLY A 1 102 ? 3.170 16.463 -0.154 1.00 72.25 102 GLY A O 1
ATOM 758 N N . ASN A 1 103 ? 3.470 14.294 -0.621 1.00 75.12 103 ASN A N 1
ATOM 759 C CA . ASN A 1 103 ? 3.109 14.431 -2.034 1.00 75.12 103 ASN A CA 1
ATOM 760 C C . ASN A 1 103 ? 1.599 14.656 -2.189 1.00 75.12 103 ASN A C 1
ATOM 762 O O . ASN A 1 103 ? 0.785 13.950 -1.603 1.00 75.12 103 ASN A O 1
ATOM 766 N N . THR A 1 104 ? 1.203 15.602 -3.038 1.00 74.38 104 THR A N 1
ATOM 767 C CA . THR A 1 104 ? -0.209 15.978 -3.233 1.00 74.38 104 THR A CA 1
ATOM 768 C C . THR A 1 104 ? -1.000 14.995 -4.100 1.00 74.38 104 THR A C 1
ATOM 770 O O . THR A 1 104 ? -2.193 15.200 -4.306 1.00 74.38 104 THR A O 1
ATOM 773 N N . CYS A 1 105 ? -0.350 13.941 -4.619 1.00 85.38 105 CYS A N 1
ATOM 774 C CA . CYS A 1 105 ? -0.905 13.011 -5.607 1.00 85.38 105 CYS A CA 1
ATOM 775 C C . CYS A 1 105 ? -1.742 13.733 -6.680 1.00 85.38 105 CYS A C 1
ATOM 777 O O . CYS A 1 105 ? -2.882 13.368 -6.955 1.00 85.38 105 CYS A O 1
ATOM 779 N N . ALA A 1 106 ? -1.194 14.813 -7.237 1.00 81.69 106 ALA A N 1
ATOM 780 C CA . ALA A 1 106 ? -1.879 15.653 -8.218 1.00 81.69 106 ALA A CA 1
ATOM 781 C C . ALA A 1 106 ? -1.549 15.269 -9.672 1.00 81.69 106 ALA A C 1
ATOM 783 O O . ALA A 1 106 ? -2.195 15.745 -10.602 1.00 81.69 106 ALA A O 1
ATOM 784 N N . THR A 1 107 ? -0.530 14.431 -9.878 1.00 81.38 107 THR A N 1
ATOM 785 C CA . THR A 1 107 ? -0.053 13.995 -11.193 1.00 81.38 107 THR A CA 1
ATOM 786 C C . THR A 1 107 ? -0.405 12.531 -11.450 1.00 81.38 107 THR A C 1
ATOM 788 O O . THR A 1 107 ? -0.457 11.718 -10.526 1.00 81.38 107 THR A O 1
ATOM 791 N N . MET A 1 108 ? -0.647 12.198 -12.722 1.00 85.56 108 MET A N 1
ATOM 792 C CA . MET A 1 108 ? -0.857 10.828 -13.197 1.00 85.56 108 MET A CA 1
ATOM 793 C C . MET A 1 108 ? 0.283 10.442 -14.156 1.00 85.56 108 MET A C 1
ATOM 795 O O . MET A 1 108 ? 0.526 11.192 -15.103 1.00 85.56 108 MET A O 1
ATOM 799 N N . PRO A 1 109 ? 0.970 9.299 -13.955 1.00 89.19 109 PRO A N 1
ATOM 800 C CA . PRO A 1 109 ? 0.775 8.339 -12.864 1.00 89.19 109 PRO A CA 1
ATOM 801 C C . PRO A 1 109 ? 1.155 8.929 -11.489 1.00 89.19 109 PRO A C 1
ATOM 803 O O . PRO A 1 109 ? 2.028 9.802 -11.436 1.00 89.19 109 PRO A O 1
ATOM 806 N N . PRO A 1 110 ? 0.537 8.463 -10.382 1.00 91.12 110 PRO A N 1
ATOM 807 C CA . PRO A 1 110 ? 0.952 8.855 -9.042 1.00 91.12 110 PRO A CA 1
ATOM 808 C C . PRO A 1 110 ? 2.448 8.597 -8.839 1.00 91.12 110 PRO A C 1
ATOM 810 O O . PRO A 1 110 ? 2.982 7.600 -9.326 1.00 91.12 110 PRO A O 1
ATOM 813 N N . GLN A 1 111 ? 3.110 9.454 -8.058 1.00 91.00 111 GLN A N 1
ATOM 814 C CA . GLN A 1 111 ? 4.515 9.288 -7.667 1.00 91.00 111 GLN A CA 1
ATOM 815 C C . GLN A 1 111 ? 4.656 9.125 -6.145 1.00 91.00 111 GLN A C 1
ATOM 817 O O . GLN A 1 111 ? 5.082 10.057 -5.454 1.00 91.00 111 GLN A O 1
ATOM 822 N N . PRO A 1 112 ? 4.261 7.975 -5.575 1.00 92.50 112 PRO A N 1
ATOM 823 C CA . PRO A 1 112 ? 4.442 7.744 -4.154 1.00 92.50 112 PRO A CA 1
ATOM 824 C C . PRO A 1 112 ? 5.904 7.544 -3.755 1.00 92.50 112 PRO A C 1
ATOM 826 O O . PRO A 1 112 ? 6.785 7.365 -4.595 1.00 92.50 112 PRO A O 1
ATOM 829 N N . ARG A 1 113 ? 6.174 7.571 -2.448 1.00 93.12 113 ARG A N 1
ATOM 830 C CA . ARG A 1 113 ? 7.536 7.432 -1.907 1.00 93.12 113 ARG A CA 1
ATOM 831 C C . ARG A 1 113 ? 7.848 6.045 -1.364 1.00 93.12 113 ARG A C 1
ATOM 833 O O . ARG A 1 113 ? 8.989 5.794 -0.994 1.00 93.12 113 ARG A O 1
ATOM 840 N N . VAL A 1 114 ? 6.869 5.147 -1.333 1.00 97.19 114 VAL A N 1
ATOM 841 C CA . VAL A 1 114 ? 7.040 3.797 -0.794 1.00 97.19 114 VAL A CA 1
ATOM 842 C C . VAL A 1 114 ? 6.774 2.771 -1.883 1.00 97.19 114 VAL A C 1
ATOM 844 O O . VAL A 1 114 ? 5.706 2.763 -2.495 1.00 97.19 114 VAL A O 1
ATOM 847 N N . LEU A 1 115 ? 7.759 1.904 -2.113 1.00 97.81 115 LEU A N 1
ATOM 848 C CA . LEU A 1 115 ? 7.627 0.697 -2.918 1.00 97.81 115 LEU A CA 1
ATOM 849 C C . LEU A 1 115 ? 7.484 -0.501 -1.987 1.00 97.81 115 LEU A C 1
ATOM 851 O O . LEU A 1 115 ? 8.418 -0.853 -1.273 1.00 97.81 115 LEU A O 1
ATOM 855 N N . LEU A 1 116 ? 6.319 -1.134 -2.016 1.00 98.62 116 LEU A N 1
ATOM 856 C CA . LEU A 1 116 ? 6.074 -2.404 -1.359 1.00 98.62 116 LEU A CA 1
ATOM 857 C C . LEU A 1 116 ? 6.403 -3.539 -2.343 1.00 98.62 116 LEU A C 1
ATOM 859 O O . LEU A 1 116 ? 5.697 -3.740 -3.337 1.00 98.62 116 LEU A O 1
ATOM 863 N N . ASP A 1 117 ? 7.507 -4.243 -2.084 1.00 98.50 117 ASP A N 1
ATOM 864 C CA . ASP A 1 117 ? 8.022 -5.342 -2.910 1.00 98.50 117 ASP A CA 1
ATOM 865 C C . ASP A 1 117 ? 7.709 -6.695 -2.246 1.00 98.50 117 ASP A C 1
ATOM 867 O O . ASP A 1 117 ? 8.256 -7.033 -1.199 1.00 98.50 117 ASP A O 1
ATOM 871 N N . GLY A 1 118 ? 6.826 -7.475 -2.867 1.00 98.50 118 GLY A N 1
ATOM 872 C CA . GLY A 1 118 ? 6.366 -8.777 -2.388 1.00 98.50 118 GLY A CA 1
ATOM 873 C C . GLY A 1 118 ? 7.250 -9.968 -2.757 1.00 98.50 118 GLY A C 1
ATOM 874 O O . GLY A 1 118 ? 6.890 -11.097 -2.427 1.00 98.50 118 GLY A O 1
ATOM 875 N N . SER A 1 119 ? 8.401 -9.761 -3.410 1.00 98.19 119 SER A N 1
ATOM 876 C CA . SER A 1 119 ? 9.243 -10.853 -3.937 1.00 98.19 119 SER A CA 1
ATOM 877 C C . SER A 1 119 ? 9.753 -11.840 -2.882 1.00 98.19 119 SER A C 1
ATOM 879 O O . SER A 1 119 ? 10.134 -12.955 -3.232 1.00 98.19 119 SER A O 1
ATOM 881 N N . ALA A 1 120 ? 9.754 -11.451 -1.604 1.00 98.12 120 ALA A N 1
ATOM 882 C CA . ALA A 1 120 ? 10.143 -12.296 -0.475 1.00 98.12 120 ALA A CA 1
ATOM 883 C C . ALA A 1 120 ? 8.973 -12.638 0.469 1.00 98.12 120 ALA A C 1
ATOM 885 O O . ALA A 1 120 ? 9.193 -13.266 1.499 1.00 98.12 120 ALA A O 1
ATOM 886 N N . ALA A 1 121 ? 7.733 -12.263 0.137 1.00 97.75 121 ALA A N 1
ATOM 887 C CA . ALA A 1 121 ? 6.602 -12.351 1.064 1.00 97.75 121 ALA A CA 1
ATOM 888 C C . ALA A 1 121 ? 6.014 -13.769 1.221 1.00 97.75 121 ALA A C 1
ATOM 890 O O . ALA A 1 121 ? 5.178 -13.987 2.097 1.00 97.75 121 ALA A O 1
ATOM 891 N N . GLY A 1 122 ? 6.442 -14.733 0.398 1.00 97.56 122 GLY A N 1
ATOM 892 C CA . GLY A 1 122 ? 5.935 -16.110 0.381 1.00 97.56 122 GLY A CA 1
ATOM 893 C C . GLY A 1 122 ? 4.972 -16.387 -0.777 1.00 97.56 122 GLY A C 1
ATOM 894 O O . GLY A 1 122 ? 4.809 -15.562 -1.676 1.00 97.56 122 GLY A O 1
ATOM 895 N N . SER A 1 123 ? 4.358 -17.572 -0.793 1.00 96.94 123 SER A N 1
ATOM 896 C CA . SER A 1 123 ? 3.429 -18.024 -1.839 1.00 96.94 123 SER A CA 1
ATOM 897 C C . SER A 1 123 ? 1.974 -17.662 -1.526 1.00 96.94 123 SER A C 1
ATOM 899 O O . SER A 1 123 ? 1.540 -17.745 -0.382 1.00 96.94 123 SER A O 1
ATOM 901 N N . ASN A 1 124 ? 1.208 -17.297 -2.560 1.00 95.94 124 ASN A N 1
ATOM 902 C CA . ASN A 1 124 ? -0.194 -16.883 -2.455 1.00 95.94 124 ASN A CA 1
ATOM 903 C C . ASN A 1 124 ? -0.438 -15.764 -1.419 1.00 95.94 124 ASN A C 1
ATOM 905 O O . ASN A 1 124 ? -1.410 -15.791 -0.665 1.00 95.94 124 ASN A O 1
ATOM 909 N N . VAL A 1 125 ? 0.475 -14.793 -1.359 1.00 98.25 125 VAL A N 1
ATOM 910 C CA . VAL A 1 125 ? 0.421 -13.674 -0.412 1.00 98.25 125 VAL A CA 1
ATOM 911 C C . VAL A 1 125 ? 0.049 -12.395 -1.142 1.00 98.25 125 VAL A C 1
ATOM 913 O O . VAL A 1 125 ? 0.695 -12.037 -2.127 1.00 98.25 125 VAL A O 1
ATOM 916 N N . SER A 1 126 ? -0.971 -11.705 -0.635 1.00 98.44 126 SER A N 1
ATOM 917 C CA . SER A 1 126 ? -1.381 -10.379 -1.099 1.00 98.44 126 SER A CA 1
ATOM 918 C C . SER A 1 126 ? -0.552 -9.274 -0.433 1.00 98.44 126 SER A C 1
ATOM 920 O O . SER A 1 126 ? -0.103 -9.442 0.702 1.00 98.44 126 SER A O 1
ATOM 922 N N . GLY A 1 127 ? -0.378 -8.133 -1.107 1.00 98.50 127 GLY A N 1
ATOM 923 C CA . GLY A 1 127 ? 0.342 -6.982 -0.551 1.00 98.50 127 GLY A CA 1
ATOM 924 C C . GLY A 1 127 ? -0.327 -6.410 0.690 1.00 98.50 127 GLY A C 1
ATOM 925 O O . GLY A 1 127 ? 0.259 -6.407 1.771 1.00 98.50 127 GLY A O 1
ATOM 926 N N . PHE A 1 128 ? -1.585 -6.001 0.549 1.00 98.75 128 PHE A N 1
ATOM 927 C CA . PHE A 1 128 ? -2.454 -5.681 1.678 1.00 98.75 128 PHE A CA 1
ATOM 928 C C . PHE A 1 128 ? -3.676 -6.589 1.667 1.00 98.75 128 PHE A C 1
ATOM 930 O O . PHE A 1 128 ? -4.324 -6.732 0.631 1.00 98.75 128 PHE A O 1
ATOM 937 N N . LYS A 1 129 ? -4.014 -7.154 2.828 1.00 98.56 129 LYS A N 1
ATOM 938 C CA . LYS A 1 129 ? -5.284 -7.841 3.066 1.00 98.56 129 LYS A CA 1
ATOM 939 C C . LYS A 1 129 ? -6.096 -7.049 4.081 1.00 98.56 129 LYS A C 1
ATOM 941 O O . LYS A 1 129 ? -5.616 -6.795 5.185 1.00 98.56 129 LYS A O 1
ATOM 946 N N . ILE A 1 130 ? -7.305 -6.657 3.698 1.00 98.62 130 ILE A N 1
ATOM 947 C CA . ILE A 1 130 ? -8.134 -5.710 4.445 1.00 98.62 130 ILE A CA 1
ATOM 948 C C . ILE A 1 130 ? -9.424 -6.408 4.867 1.00 98.62 130 ILE A C 1
ATOM 950 O O . ILE A 1 130 ? -10.201 -6.825 4.011 1.00 98.62 130 ILE A O 1
ATOM 954 N N . GLN A 1 131 ? -9.636 -6.541 6.176 1.00 98.12 131 GLN A N 1
ATOM 955 C CA . GLN A 1 131 ? -10.863 -7.084 6.777 1.00 98.12 131 GLN A CA 1
ATOM 956 C C . GLN A 1 131 ? -11.606 -6.049 7.636 1.00 98.12 131 GLN A C 1
ATOM 958 O O . GLN A 1 131 ? -12.769 -6.254 7.972 1.00 98.12 131 GLN A O 1
ATOM 963 N N . ALA A 1 132 ? -10.969 -4.918 7.938 1.00 97.75 132 ALA A N 1
ATOM 964 C CA . ALA A 1 132 ? -11.591 -3.791 8.611 1.00 97.75 132 ALA A CA 1
ATOM 965 C C . ALA A 1 132 ? -12.299 -2.847 7.631 1.00 97.75 132 ALA A C 1
ATOM 967 O O . ALA A 1 132 ? -11.695 -2.352 6.671 1.00 97.75 132 ALA A O 1
ATOM 968 N N . ASN A 1 133 ? -13.569 -2.554 7.913 1.00 97.38 133 ASN A N 1
ATOM 969 C CA . ASN A 1 133 ? -14.361 -1.602 7.135 1.00 97.38 133 ASN A CA 1
ATOM 970 C C . ASN A 1 133 ? -13.759 -0.190 7.202 1.00 97.38 133 ASN A C 1
ATOM 972 O O . ASN A 1 133 ? -13.026 0.129 8.131 1.00 97.38 133 ASN A O 1
ATOM 976 N N . THR A 1 134 ? -14.095 0.685 6.250 1.00 96.81 134 THR A N 1
ATOM 977 C CA . THR A 1 134 ? -13.710 2.121 6.278 1.00 96.81 134 THR A CA 1
ATOM 978 C C . THR A 1 134 ? -12.192 2.397 6.219 1.00 96.81 134 THR A C 1
ATOM 980 O O . THR A 1 134 ? -11.755 3.550 6.278 1.00 96.81 134 THR A O 1
ATOM 983 N N . SER A 1 135 ? -11.366 1.359 6.057 1.00 98.12 135 SER A N 1
ATOM 984 C CA . SER A 1 135 ? -9.912 1.486 5.933 1.00 98.12 135 SER A CA 1
ATOM 985 C C . SER A 1 135 ? -9.505 2.156 4.619 1.00 98.12 135 SER A C 1
ATOM 987 O O . SER A 1 135 ? -10.229 2.122 3.619 1.00 98.12 135 SER A O 1
ATOM 989 N N . ARG A 1 136 ? -8.318 2.763 4.599 1.00 97.31 136 ARG A N 1
ATOM 990 C CA . ARG A 1 136 ? -7.797 3.503 3.441 1.00 97.31 136 ARG A CA 1
ATOM 991 C C . ARG A 1 136 ? -6.363 3.090 3.134 1.00 97.31 136 ARG A C 1
ATOM 993 O O . ARG A 1 136 ? -5.514 3.154 4.016 1.00 97.31 136 ARG A O 1
ATOM 1000 N N . ILE A 1 137 ? -6.080 2.720 1.884 1.00 97.94 137 ILE A N 1
ATOM 1001 C CA . ILE A 1 137 ? -4.719 2.451 1.390 1.00 97.94 137 ILE A CA 1
ATOM 1002 C C . ILE A 1 137 ? -4.347 3.501 0.354 1.00 97.94 137 ILE A C 1
ATOM 1004 O O . ILE A 1 137 ? -4.949 3.567 -0.725 1.00 97.94 137 ILE A O 1
ATOM 1008 N N . VAL A 1 138 ? -3.348 4.319 0.682 1.00 96.56 138 VAL A N 1
ATOM 1009 C CA . VAL A 1 138 ? -3.000 5.505 -0.096 1.00 96.56 138 VAL A CA 1
ATOM 1010 C C . VAL A 1 138 ? -1.499 5.596 -0.347 1.00 96.56 138 VAL A C 1
ATOM 1012 O O . VAL A 1 138 ? -0.703 5.575 0.588 1.00 96.56 138 VAL A O 1
ATOM 1015 N N . GLY A 1 139 ? -1.111 5.802 -1.606 1.00 95.38 139 GLY A N 1
ATOM 1016 C CA . GLY A 1 139 ? 0.241 6.247 -1.943 1.00 95.38 139 GLY A CA 1
ATOM 1017 C C . GLY A 1 139 ? 1.318 5.162 -1.916 1.00 95.38 139 GLY A C 1
ATOM 1018 O O . GLY A 1 139 ? 2.399 5.403 -1.386 1.00 95.38 139 GLY A O 1
ATOM 1019 N N . PHE A 1 140 ? 1.083 4.004 -2.528 1.00 97.31 140 PHE A N 1
ATOM 1020 C CA . PHE A 1 140 ? 2.100 2.956 -2.673 1.00 97.31 140 PHE A CA 1
ATOM 1021 C C . PHE A 1 140 ? 2.385 2.606 -4.130 1.00 97.31 140 PHE A C 1
ATOM 1023 O O . PHE A 1 140 ? 1.471 2.574 -4.950 1.00 97.31 140 PHE A O 1
ATOM 1030 N N . TYR A 1 141 ? 3.632 2.242 -4.431 1.00 97.94 141 TYR A N 1
ATOM 1031 C CA . TYR A 1 141 ? 3.883 1.246 -5.472 1.00 97.94 141 TYR A CA 1
ATOM 1032 C C . TYR A 1 141 ? 3.709 -0.148 -4.853 1.00 97.94 141 TYR A C 1
ATOM 1034 O O . TYR A 1 141 ? 4.314 -0.416 -3.817 1.00 97.94 141 TYR A O 1
ATOM 1042 N N . ILE A 1 142 ? 2.912 -1.038 -5.451 1.00 98.69 142 ILE A N 1
ATOM 1043 C CA . ILE A 1 142 ? 2.657 -2.395 -4.926 1.00 98.69 142 ILE A CA 1
ATOM 1044 C C . ILE A 1 142 ? 2.965 -3.424 -6.009 1.00 98.69 142 ILE A C 1
ATOM 1046 O O . ILE A 1 142 ? 2.268 -3.489 -7.027 1.00 98.69 142 ILE A O 1
ATOM 1050 N N . THR A 1 143 ? 4.016 -4.220 -5.807 1.00 98.62 143 THR A N 1
ATOM 1051 C CA . THR A 1 143 ? 4.550 -5.106 -6.851 1.00 98.62 143 THR A CA 1
ATOM 1052 C C . THR A 1 143 ? 5.115 -6.409 -6.295 1.00 98.62 143 THR A C 1
ATOM 1054 O O . THR A 1 143 ? 5.474 -6.494 -5.125 1.00 98.62 143 THR A O 1
ATOM 1057 N N . LYS A 1 144 ? 5.268 -7.394 -7.179 1.00 98.31 144 LYS A N 1
ATOM 1058 C CA . LYS A 1 144 ? 5.900 -8.705 -7.000 1.00 98.31 144 LYS A CA 1
ATOM 1059 C C . LYS A 1 144 ? 5.273 -9.588 -5.924 1.00 98.31 144 LYS A C 1
ATOM 1061 O O . LYS A 1 144 ? 5.932 -10.497 -5.427 1.00 98.31 144 LYS A O 1
ATOM 1066 N N . PHE A 1 145 ? 4.013 -9.356 -5.572 1.00 98.69 145 PHE A N 1
ATOM 1067 C CA . PHE A 1 145 ? 3.276 -10.271 -4.711 1.00 98.69 145 PHE A CA 1
ATOM 1068 C C . PHE A 1 145 ? 2.849 -11.515 -5.486 1.00 98.69 145 PHE A C 1
ATOM 1070 O O . PHE A 1 145 ? 2.418 -11.444 -6.639 1.00 98.69 145 PHE A O 1
ATOM 1077 N N . SER A 1 146 ? 2.972 -12.671 -4.837 1.00 98.12 146 SER A N 1
ATOM 1078 C CA . SER A 1 146 ? 2.574 -13.964 -5.398 1.00 98.12 146 SER A CA 1
ATOM 1079 C C . SER A 1 146 ? 1.053 -14.173 -5.408 1.00 98.12 146 SER A C 1
ATOM 1081 O O . SER A 1 146 ? 0.576 -15.085 -6.079 1.00 98.12 146 SER A O 1
ATOM 1083 N N . GLY A 1 147 ? 0.305 -13.344 -4.674 1.00 98.12 147 GLY A N 1
ATOM 1084 C CA . GLY A 1 147 ? -1.150 -13.218 -4.721 1.00 98.12 147 GLY A CA 1
ATOM 1085 C C . GLY A 1 147 ? -1.581 -11.895 -5.361 1.00 98.12 147 GLY A C 1
ATOM 1086 O O . GLY A 1 147 ? -1.157 -11.556 -6.468 1.00 98.12 147 GLY A O 1
ATOM 1087 N N . HIS A 1 148 ? -2.456 -11.158 -4.672 1.00 98.38 148 HIS A N 1
ATOM 1088 C CA . HIS A 1 148 ? -3.002 -9.888 -5.153 1.00 98.38 148 HIS A CA 1
ATOM 1089 C C . HIS A 1 148 ? -2.126 -8.688 -4.768 1.00 98.38 148 HIS A C 1
ATOM 1091 O O . HIS A 1 148 ? -1.376 -8.739 -3.795 1.00 98.38 148 HIS A O 1
ATOM 1097 N N . GLY A 1 149 ? -2.254 -7.564 -5.474 1.00 98.62 149 GLY A N 1
ATOM 1098 C CA . GLY A 1 149 ? -1.691 -6.302 -4.978 1.00 98.62 149 GLY A CA 1
ATOM 1099 C C . GLY A 1 149 ? -2.406 -5.857 -3.696 1.00 98.62 149 GLY A C 1
ATOM 1100 O O . GLY A 1 149 ? -1.794 -5.722 -2.636 1.00 98.62 149 GLY A O 1
ATOM 1101 N N . VAL A 1 150 ? -3.728 -5.697 -3.784 1.00 98.75 150 VAL A N 1
ATOM 1102 C CA . VAL A 1 150 ? -4.615 -5.384 -2.654 1.00 98.75 150 VAL A CA 1
ATOM 1103 C C . VAL A 1 150 ? -5.818 -6.327 -2.663 1.00 98.75 150 VAL A C 1
ATOM 1105 O O . VAL A 1 150 ? -6.467 -6.506 -3.692 1.00 98.75 150 VAL A O 1
ATOM 1108 N N . GLU A 1 151 ? -6.132 -6.911 -1.513 1.00 98.44 151 GLU A N 1
ATOM 1109 C CA . GLU A 1 151 ? -7.279 -7.789 -1.285 1.00 98.44 151 GLU A CA 1
ATOM 1110 C C . GLU A 1 151 ? -8.223 -7.153 -0.260 1.00 98.44 151 GLU A C 1
ATOM 1112 O O . GLU A 1 151 ? -7.869 -6.969 0.907 1.00 98.44 151 GLU A O 1
ATOM 1117 N N . ILE A 1 152 ? -9.430 -6.817 -0.706 1.00 98.31 152 ILE A N 1
ATOM 1118 C CA . ILE A 1 152 ? -10.465 -6.160 0.088 1.00 98.31 152 ILE A CA 1
ATOM 1119 C C . ILE A 1 152 ? -11.557 -7.179 0.419 1.00 98.31 152 ILE A C 1
ATOM 1121 O O . ILE A 1 152 ? -12.383 -7.514 -0.429 1.00 98.31 152 ILE A O 1
ATOM 1125 N N . ALA A 1 153 ? -11.573 -7.644 1.666 1.00 97.38 153 ALA A N 1
ATOM 1126 C CA . ALA A 1 153 ? -12.584 -8.532 2.241 1.00 97.38 153 ALA A CA 1
ATOM 1127 C C . ALA A 1 153 ? -13.439 -7.796 3.296 1.00 97.38 153 ALA A C 1
ATOM 1129 O O . ALA A 1 153 ? -13.830 -8.374 4.307 1.00 97.38 153 ALA A O 1
ATOM 1130 N N . ALA A 1 154 ? -13.676 -6.503 3.065 1.00 97.25 154 ALA A N 1
ATOM 1131 C CA . ALA A 1 154 ? -14.383 -5.578 3.947 1.00 97.25 154 ALA A CA 1
ATOM 1132 C C . ALA A 1 154 ? -15.244 -4.603 3.129 1.00 97.25 154 ALA A C 1
ATOM 1134 O O . ALA A 1 154 ? -15.178 -4.600 1.897 1.00 97.25 154 ALA A O 1
ATOM 1135 N N . ASN A 1 155 ? -16.035 -3.776 3.812 1.00 97.25 155 ASN A N 1
ATOM 1136 C CA . ASN A 1 155 ? -16.894 -2.764 3.201 1.00 97.25 155 ASN A CA 1
ATOM 1137 C C . ASN A 1 155 ? -16.334 -1.347 3.378 1.00 97.25 155 ASN A C 1
ATOM 1139 O O . ASN A 1 155 ? -15.572 -1.075 4.309 1.00 97.25 155 ASN A O 1
ATOM 1143 N N . ASP A 1 156 ? -16.754 -0.428 2.510 1.00 97.00 156 ASP A N 1
ATOM 1144 C CA . ASP A 1 156 ? -16.446 1.007 2.613 1.00 97.00 156 ASP A CA 1
ATOM 1145 C C . ASP A 1 156 ? -14.934 1.326 2.605 1.00 97.00 156 ASP A C 1
ATOM 1147 O O . ASP A 1 156 ? -14.491 2.361 3.103 1.00 97.00 156 ASP A O 1
ATOM 1151 N N . VAL A 1 157 ? -14.113 0.434 2.045 1.00 97.88 157 VAL A N 1
ATOM 1152 C CA . VAL A 1 157 ? -12.662 0.611 1.923 1.00 97.88 157 VAL A CA 1
ATOM 1153 C C . VAL A 1 157 ? -12.340 1.498 0.729 1.00 97.88 157 VAL A C 1
ATOM 1155 O O . VAL A 1 157 ? -12.939 1.373 -0.341 1.00 97.88 157 VAL A O 1
ATOM 1158 N N . VAL A 1 158 ? -11.330 2.356 0.881 1.00 97.38 158 VAL A N 1
ATOM 1159 C CA . VAL A 1 158 ? -10.827 3.191 -0.213 1.00 97.38 158 VAL A CA 1
ATOM 1160 C C . VAL A 1 158 ? -9.381 2.845 -0.550 1.00 97.38 158 VAL A C 1
ATOM 1162 O O . VAL A 1 158 ? -8.490 2.897 0.292 1.00 97.38 158 VAL A O 1
ATOM 1165 N N . VAL A 1 159 ? -9.131 2.549 -1.819 1.00 97.69 159 VAL A N 1
ATOM 1166 C CA . VAL A 1 159 ? -7.795 2.405 -2.402 1.00 97.69 159 VAL A CA 1
ATOM 1167 C C . VAL A 1 159 ? -7.610 3.570 -3.366 1.00 97.69 159 VAL A C 1
ATOM 1169 O O . VAL A 1 159 ? -8.349 3.672 -4.348 1.00 97.69 159 VAL A O 1
ATOM 1172 N N . ALA A 1 160 ? -6.660 4.465 -3.095 1.00 95.88 160 ALA A N 1
ATOM 1173 C CA . ALA A 1 160 ? -6.453 5.685 -3.882 1.00 95.88 160 ALA A CA 1
ATOM 1174 C C . ALA A 1 160 ? -4.970 6.032 -4.047 1.00 95.88 160 ALA A C 1
ATOM 1176 O O . ALA A 1 160 ? -4.156 5.734 -3.180 1.00 95.88 160 ALA A O 1
ATOM 1177 N N . CYS A 1 161 ? -4.602 6.710 -5.137 1.00 95.56 161 CYS A N 1
ATOM 1178 C CA . CYS A 1 161 ? -3.224 7.162 -5.367 1.00 95.56 161 CYS A CA 1
ATOM 1179 C C . CYS A 1 161 ? -2.138 6.076 -5.339 1.00 95.56 161 CYS A C 1
ATOM 1181 O O . CYS A 1 161 ? -0.975 6.367 -5.056 1.00 95.56 161 CYS A O 1
ATOM 1183 N N . ASN A 1 162 ? -2.492 4.828 -5.634 1.00 96.69 162 ASN A N 1
ATOM 1184 C CA . ASN A 1 162 ? -1.535 3.731 -5.710 1.00 96.69 162 ASN A CA 1
ATOM 1185 C C . ASN A 1 162 ? -1.126 3.453 -7.158 1.00 96.69 162 ASN A C 1
ATOM 1187 O O . ASN A 1 162 ? -1.896 3.664 -8.095 1.00 96.69 162 ASN A O 1
ATOM 1191 N N . VAL A 1 163 ? 0.073 2.912 -7.329 1.00 97.00 163 VAL A N 1
ATOM 1192 C CA . VAL A 1 163 ? 0.561 2.313 -8.569 1.00 97.00 163 VAL A CA 1
ATOM 1193 C C . VAL A 1 163 ? 0.739 0.816 -8.319 1.00 97.00 163 VAL A C 1
ATOM 1195 O O . VAL A 1 163 ? 1.651 0.380 -7.625 1.00 97.00 163 VAL A O 1
ATOM 1198 N N . ILE A 1 164 ? -0.163 0.005 -8.852 1.00 98.38 164 ILE A N 1
ATOM 1199 C CA . ILE A 1 164 ? -0.265 -1.423 -8.559 1.00 98.38 164 ILE A CA 1
ATOM 1200 C C . ILE A 1 164 ? 0.173 -2.211 -9.791 1.00 98.38 164 ILE A C 1
ATOM 1202 O O . ILE A 1 164 ? -0.521 -2.217 -10.809 1.00 98.38 164 ILE A O 1
ATOM 1206 N N . GLY A 1 165 ? 1.321 -2.881 -9.671 1.00 98.12 165 GLY A N 1
ATOM 1207 C CA . GLY A 1 165 ? 1.937 -3.731 -10.696 1.00 98.12 165 GLY A CA 1
ATOM 1208 C C . GLY A 1 165 ? 2.993 -3.049 -11.586 1.00 98.12 165 GLY A C 1
ATOM 1209 O O . GLY A 1 165 ? 3.680 -3.736 -12.344 1.00 98.12 165 GLY A O 1
ATOM 1210 N N . LEU A 1 166 ? 3.222 -1.739 -11.443 1.00 97.69 166 LEU A N 1
ATOM 1211 C CA . LEU A 1 166 ? 4.394 -1.050 -12.008 1.00 97.69 166 LEU A CA 1
ATOM 1212 C C . LEU A 1 166 ? 5.341 -0.610 -10.886 1.00 97.69 166 LEU A C 1
ATOM 1214 O O . LEU A 1 166 ? 4.892 -0.276 -9.790 1.00 97.69 166 LEU A O 1
ATOM 1218 N N . ASN A 1 167 ? 6.646 -0.593 -11.152 1.00 94.31 167 ASN A N 1
ATOM 1219 C CA . ASN A 1 167 ? 7.630 -0.029 -10.224 1.00 94.31 167 ASN A CA 1
ATOM 1220 C C . ASN A 1 167 ? 7.760 1.502 -10.380 1.00 94.31 167 ASN A C 1
ATOM 1222 O O . ASN A 1 167 ? 7.078 2.125 -11.193 1.00 94.31 167 ASN A O 1
ATOM 1226 N N . ASN A 1 168 ? 8.672 2.113 -9.619 1.00 93.06 168 ASN A N 1
ATOM 1227 C CA . ASN A 1 168 ? 8.909 3.561 -9.644 1.00 93.06 168 ASN A CA 1
ATOM 1228 C C . ASN A 1 168 ? 9.500 4.106 -10.955 1.00 93.06 168 ASN A C 1
ATOM 1230 O O . ASN A 1 168 ? 9.443 5.310 -11.182 1.00 93.06 168 ASN A O 1
ATOM 1234 N N . ALA A 1 169 ? 10.049 3.243 -11.812 1.00 93.44 169 ALA A N 1
ATOM 1235 C CA . ALA A 1 169 ? 10.494 3.597 -13.156 1.00 93.44 169 ALA A CA 1
ATOM 1236 C C . ALA A 1 169 ? 9.363 3.479 -14.195 1.00 93.44 169 ALA A C 1
ATOM 1238 O O . ALA A 1 169 ? 9.590 3.712 -15.379 1.00 93.44 169 ALA A O 1
ATOM 1239 N N . GLY A 1 170 ? 8.153 3.086 -13.776 1.00 93.31 170 GLY A N 1
ATOM 1240 C CA . GLY A 1 170 ? 7.023 2.839 -14.668 1.00 93.31 170 GLY A CA 1
ATOM 1241 C C . GLY A 1 170 ? 7.142 1.540 -15.468 1.00 93.31 170 GLY A C 1
ATOM 1242 O O . GLY A 1 170 ? 6.362 1.333 -16.395 1.00 93.31 170 GLY A O 1
ATOM 1243 N N . THR A 1 171 ? 8.090 0.656 -15.136 1.00 95.69 171 THR A N 1
ATOM 1244 C CA . THR A 1 171 ? 8.226 -0.639 -15.811 1.00 95.69 171 THR A CA 1
ATOM 1245 C C . THR A 1 171 ? 7.405 -1.714 -15.109 1.00 95.69 171 THR A C 1
ATOM 1247 O O . THR A 1 171 ? 7.130 -1.645 -13.906 1.00 95.69 171 THR A O 1
ATOM 1250 N N . VAL A 1 172 ? 6.970 -2.708 -15.886 1.00 96.69 172 VAL A N 1
ATOM 1251 C CA . VAL A 1 172 ? 6.150 -3.816 -15.388 1.00 96.69 172 VAL A CA 1
ATOM 1252 C C . VAL A 1 172 ? 6.947 -4.629 -14.372 1.00 96.69 172 VAL A C 1
ATOM 1254 O O . VAL A 1 172 ? 8.023 -5.140 -14.675 1.00 96.69 172 VAL A O 1
ATOM 1257 N N . ALA A 1 173 ? 6.393 -4.754 -13.169 1.00 96.88 173 ALA A N 1
ATOM 1258 C CA . ALA A 1 173 ? 6.884 -5.648 -12.121 1.00 96.88 173 ALA A CA 1
ATOM 1259 C C . ALA A 1 173 ? 5.833 -6.705 -11.744 1.00 96.88 173 ALA A C 1
ATOM 1261 O O . ALA A 1 173 ? 6.196 -7.813 -11.361 1.00 96.88 173 ALA A O 1
ATOM 1262 N N . GLY A 1 174 ? 4.554 -6.354 -11.904 1.00 95.50 174 GLY A N 1
ATOM 1263 C CA . GLY A 1 174 ? 3.380 -7.207 -11.779 1.00 95.50 174 GLY A CA 1
ATOM 1264 C C . GLY A 1 174 ? 3.098 -7.729 -10.382 1.00 95.50 174 GLY A C 1
ATOM 1265 O O . GLY A 1 174 ? 3.919 -7.630 -9.484 1.00 95.50 174 GLY A O 1
ATOM 1266 N N . ASN A 1 175 ? 1.906 -8.281 -10.206 1.00 98.06 175 ASN A N 1
ATOM 1267 C CA . ASN A 1 175 ? 1.567 -9.219 -9.142 1.00 98.06 175 ASN A CA 1
ATOM 1268 C C . ASN A 1 175 ? 1.011 -10.472 -9.836 1.00 98.06 175 ASN A C 1
ATOM 1270 O O . ASN A 1 175 ? 0.454 -10.369 -10.935 1.00 98.06 175 ASN A O 1
ATOM 1274 N N . ASN A 1 176 ? 1.164 -11.647 -9.229 1.00 97.81 176 ASN A N 1
ATOM 1275 C CA . ASN A 1 176 ? 0.853 -12.921 -9.890 1.00 97.81 176 ASN A CA 1
ATOM 1276 C C . ASN A 1 176 ? -0.655 -13.209 -10.010 1.00 97.81 176 ASN A C 1
ATOM 1278 O O . ASN A 1 176 ? -1.040 -14.229 -10.576 1.00 97.81 176 ASN A O 1
ATOM 1282 N N . ASN A 1 177 ? -1.513 -12.333 -9.487 1.00 97.44 177 ASN A N 1
ATOM 1283 C CA . ASN A 1 177 ? -2.964 -12.439 -9.597 1.00 97.44 177 ASN A CA 1
ATOM 1284 C C . ASN A 1 177 ? -3.591 -11.044 -9.836 1.00 97.44 177 ASN A C 1
ATOM 1286 O O . ASN A 1 177 ? -2.984 -10.209 -10.509 1.00 97.44 177 ASN A O 1
ATOM 1290 N N . TYR A 1 178 ? -4.803 -10.773 -9.333 1.00 98.38 178 TYR A N 1
ATOM 1291 C CA . TYR A 1 178 ? -5.444 -9.455 -9.440 1.00 98.38 178 TYR A CA 1
ATOM 1292 C C . TYR A 1 178 ? -4.586 -8.332 -8.842 1.00 98.38 178 TYR A C 1
ATOM 1294 O O . TYR A 1 178 ? -4.051 -8.463 -7.742 1.00 98.38 178 TYR A O 1
ATOM 1302 N N . GLY A 1 179 ? -4.515 -7.187 -9.520 1.00 98.50 179 GLY A N 1
ATOM 1303 C CA . GLY A 1 179 ? -3.996 -5.960 -8.925 1.00 98.50 179 GLY A CA 1
ATOM 1304 C C . GLY A 1 179 ? -4.832 -5.553 -7.713 1.00 98.50 179 GLY A C 1
ATOM 1305 O O . GLY A 1 179 ? -4.286 -5.348 -6.630 1.00 98.50 179 GLY A O 1
ATOM 1306 N N . VAL A 1 180 ? -6.159 -5.519 -7.872 1.00 98.62 180 VAL A N 1
ATOM 1307 C CA . VAL A 1 180 ? -7.097 -5.312 -6.759 1.00 98.62 180 VAL A CA 1
ATOM 1308 C C . VAL A 1 180 ? -8.224 -6.338 -6.816 1.00 98.62 180 VAL A C 1
ATOM 1310 O O . VAL A 1 180 ? -8.929 -6.430 -7.821 1.00 98.62 180 VAL A O 1
ATOM 1313 N N . LYS A 1 181 ? -8.404 -7.088 -5.728 1.00 98.12 181 LYS A N 1
ATOM 1314 C CA . LYS A 1 181 ? -9.541 -7.986 -5.510 1.00 98.12 181 LYS A CA 1
ATOM 1315 C C . LYS A 1 181 ? -10.508 -7.356 -4.511 1.00 98.12 181 LYS A C 1
ATOM 1317 O O . LYS A 1 181 ? -10.084 -6.955 -3.431 1.00 98.12 181 LYS A O 1
ATOM 1322 N N . ILE A 1 182 ? -11.792 -7.309 -4.852 1.00 98.06 182 ILE A N 1
ATOM 1323 C CA . ILE A 1 182 ? -12.864 -6.762 -4.016 1.00 98.06 182 ILE A CA 1
ATOM 1324 C C . ILE A 1 182 ? -13.906 -7.853 -3.781 1.00 98.06 182 ILE A C 1
ATOM 1326 O O . ILE A 1 182 ? -14.425 -8.401 -4.746 1.00 98.06 182 ILE A O 1
ATOM 1330 N N . ALA A 1 183 ? -14.205 -8.157 -2.520 1.00 96.12 183 ALA A N 1
ATOM 1331 C CA . ALA A 1 183 ? -15.250 -9.106 -2.124 1.00 96.12 183 ALA A CA 1
ATOM 1332 C C . ALA A 1 183 ? -16.357 -8.473 -1.259 1.00 96.12 183 ALA A C 1
ATOM 1334 O O . ALA A 1 183 ? -17.399 -9.085 -1.056 1.00 96.12 183 ALA A O 1
ATOM 1335 N N . GLY A 1 184 ? -16.133 -7.270 -0.717 1.00 94.44 184 GLY A N 1
ATOM 1336 C CA . GLY A 1 184 ? -17.143 -6.541 0.055 1.00 94.44 184 GLY A CA 1
ATOM 1337 C C . GLY A 1 184 ? -17.823 -5.419 -0.730 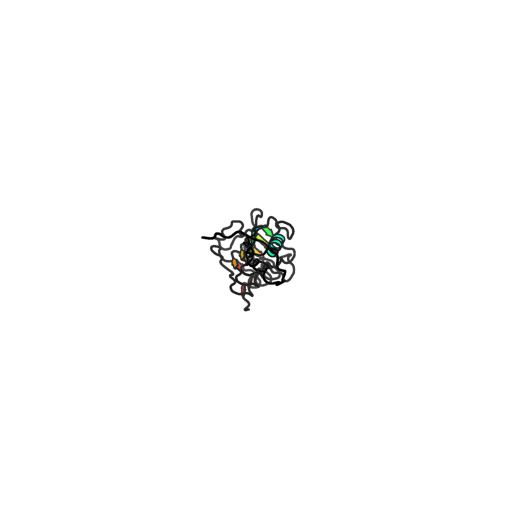1.00 94.44 184 GLY A C 1
ATOM 1338 O O . GLY A 1 184 ? -17.504 -5.142 -1.889 1.00 94.44 184 GLY A O 1
ATOM 1339 N N . ASN A 1 185 ? -18.734 -4.728 -0.056 1.00 95.12 185 ASN A N 1
ATOM 1340 C CA . ASN A 1 185 ? -19.629 -3.727 -0.622 1.00 95.12 185 ASN A CA 1
ATOM 1341 C C . ASN A 1 185 ? -19.102 -2.296 -0.451 1.00 95.12 185 ASN A C 1
ATOM 1343 O O . ASN A 1 185 ? -18.306 -2.006 0.439 1.00 95.12 185 ASN A O 1
ATOM 1347 N N . ASN A 1 186 ? -19.583 -1.381 -1.299 1.00 95.31 186 ASN A N 1
ATOM 1348 C CA . ASN A 1 186 ? -19.314 0.064 -1.211 1.00 95.31 186 ASN A CA 1
ATOM 1349 C C . ASN A 1 186 ? -17.823 0.451 -1.209 1.00 95.31 186 ASN A C 1
ATOM 1351 O O . ASN A 1 186 ? -17.438 1.509 -0.717 1.00 95.31 186 ASN A O 1
ATOM 1355 N N . ASN A 1 187 ? -16.972 -0.398 -1.779 1.00 96.31 187 ASN A N 1
ATOM 1356 C CA . ASN A 1 187 ? -15.541 -0.145 -1.873 1.00 96.31 187 ASN A CA 1
ATOM 1357 C C . ASN A 1 187 ? -15.221 0.793 -3.043 1.00 96.31 187 ASN A C 1
ATOM 1359 O O . ASN A 1 187 ? -15.818 0.704 -4.117 1.00 96.31 187 ASN A O 1
ATOM 1363 N N . ILE A 1 188 ? -14.230 1.664 -2.860 1.00 95.75 188 ILE A N 1
ATOM 1364 C CA . ILE A 1 188 ? -13.793 2.636 -3.865 1.00 95.75 188 ILE A CA 1
ATOM 1365 C C . ILE A 1 188 ? -12.351 2.326 -4.266 1.00 95.75 188 ILE A C 1
ATOM 1367 O O . ILE A 1 188 ? -11.428 2.476 -3.471 1.00 95.75 188 ILE A O 1
ATOM 1371 N N . VAL A 1 189 ? -12.137 1.965 -5.532 1.00 95.94 189 VAL A N 1
ATOM 1372 C CA . VAL A 1 189 ? -10.798 1.865 -6.136 1.00 95.94 189 VAL A CA 1
ATOM 1373 C C . VAL A 1 189 ? -10.629 3.019 -7.110 1.00 95.94 189 VAL A C 1
ATOM 1375 O O . VAL A 1 189 ? -10.940 2.922 -8.293 1.00 95.94 189 VAL A O 1
ATOM 1378 N N . GLY A 1 190 ? -10.169 4.156 -6.602 1.00 91.25 190 GLY A N 1
ATOM 1379 C CA . GLY A 1 190 ? -10.090 5.374 -7.393 1.00 91.25 190 GLY A CA 1
ATOM 1380 C C . GLY A 1 190 ? -9.764 6.583 -6.540 1.00 91.25 190 GLY A C 1
ATOM 1381 O O . GLY A 1 190 ? -8.628 6.741 -6.111 1.00 91.25 190 GLY A O 1
ATOM 1382 N N . ARG A 1 191 ? -10.749 7.463 -6.351 1.00 85.62 191 ARG A N 1
ATOM 1383 C CA . ARG A 1 191 ? -10.559 8.783 -5.742 1.00 85.62 191 ARG A CA 1
ATOM 1384 C C . ARG A 1 191 ? -10.828 8.765 -4.235 1.00 85.62 191 ARG A C 1
ATOM 1386 O O . ARG A 1 191 ? -11.798 8.156 -3.796 1.00 85.62 191 ARG A O 1
ATOM 1393 N N . LEU A 1 192 ? -10.047 9.536 -3.477 1.00 84.88 192 LEU A N 1
ATOM 1394 C CA . LEU A 1 192 ? -10.314 9.883 -2.077 1.00 84.88 192 LEU A CA 1
ATOM 1395 C C . LEU A 1 192 ? -10.198 11.406 -1.906 1.00 84.88 192 LEU A C 1
ATOM 1397 O O . LEU A 1 192 ? -9.099 11.953 -1.902 1.00 84.88 192 LEU A O 1
ATOM 1401 N N . GLY A 1 193 ? -11.323 12.117 -1.794 1.00 84.88 193 GLY A N 1
ATOM 1402 C CA . GLY A 1 193 ? -11.307 13.584 -1.729 1.00 84.88 193 GLY A CA 1
ATOM 1403 C C . GLY A 1 193 ? -10.666 14.212 -2.977 1.00 84.88 193 GLY A C 1
ATOM 1404 O O . GLY A 1 193 ? -11.155 14.005 -4.090 1.00 84.88 193 GLY A O 1
ATOM 1405 N N . SER A 1 194 ? -9.581 14.973 -2.790 1.00 82.19 194 SER A N 1
ATOM 1406 C CA . SER A 1 194 ? -8.790 15.594 -3.868 1.00 82.19 194 SER A CA 1
ATOM 1407 C C . SER A 1 194 ? -7.679 14.701 -4.431 1.00 82.19 194 SER A C 1
ATOM 1409 O O . SER A 1 194 ? -7.049 15.077 -5.414 1.00 82.19 194 SER A O 1
ATOM 1411 N N . LEU A 1 195 ? -7.409 13.552 -3.806 1.00 83.88 195 LEU A N 1
ATOM 1412 C CA . LEU A 1 195 ? -6.369 12.620 -4.236 1.00 83.88 195 LEU A CA 1
ATOM 1413 C C . LEU A 1 195 ? -6.779 11.943 -5.545 1.00 83.88 195 LEU A C 1
ATOM 1415 O O . LEU A 1 195 ? -7.896 11.435 -5.633 1.00 83.88 195 LEU A O 1
ATOM 1419 N N . THR A 1 196 ? -5.893 11.928 -6.545 1.00 80.38 196 THR A N 1
ATOM 1420 C CA . THR A 1 196 ? -6.168 11.335 -7.867 1.00 80.38 196 THR A CA 1
ATOM 1421 C C . THR A 1 196 ? -6.360 9.804 -7.795 1.00 80.38 196 THR A C 1
ATOM 1423 O O . THR A 1 196 ? -6.299 9.186 -6.733 1.00 80.38 196 THR A O 1
ATOM 1426 N N . GLY A 1 197 ? -6.662 9.170 -8.932 1.00 90.25 197 GLY A N 1
ATOM 1427 C CA . GLY A 1 197 ? -6.919 7.732 -9.028 1.00 90.25 197 GLY A CA 1
ATOM 1428 C C . GLY A 1 197 ? -5.688 6.837 -8.846 1.00 90.25 197 GLY A C 1
ATOM 1429 O O . GLY A 1 197 ? -4.563 7.292 -8.651 1.00 90.25 197 GLY A O 1
ATOM 1430 N N . ASN A 1 198 ? -5.917 5.528 -8.947 1.00 95.31 198 ASN A N 1
ATOM 1431 C CA . ASN A 1 198 ? -4.850 4.530 -8.998 1.00 95.31 198 ASN A CA 1
ATOM 1432 C C . ASN A 1 198 ? -4.393 4.288 -10.442 1.00 95.31 198 ASN A C 1
ATOM 1434 O O . ASN A 1 198 ? -5.159 4.466 -11.389 1.00 95.31 198 ASN A O 1
ATOM 1438 N N . VAL A 1 199 ? -3.178 3.773 -10.599 1.00 95.94 199 VAL A N 1
ATOM 1439 C CA . VAL A 1 199 ? -2.731 3.073 -11.806 1.00 95.94 199 VAL A CA 1
ATOM 1440 C C . VAL A 1 199 ? -2.678 1.590 -11.477 1.00 95.94 199 VAL A C 1
ATOM 1442 O O . VAL A 1 199 ? -1.945 1.193 -10.581 1.00 95.94 199 VAL A O 1
ATOM 1445 N N . VAL A 1 200 ? -3.440 0.763 -12.191 1.00 97.62 200 VAL A N 1
ATOM 1446 C CA . VAL A 1 200 ? -3.416 -0.700 -12.038 1.00 97.62 200 VAL A CA 1
ATOM 1447 C C . VAL A 1 200 ? -3.010 -1.296 -13.377 1.00 97.62 200 VAL A C 1
ATOM 1449 O O . VAL A 1 200 ? -3.783 -1.265 -14.329 1.00 97.62 200 VAL A O 1
ATOM 1452 N N . SER A 1 201 ? -1.776 -1.784 -13.478 1.00 97.00 201 SER A N 1
ATOM 1453 C CA . SER A 1 201 ? -1.202 -2.273 -14.736 1.00 97.00 201 SER A CA 1
ATOM 1454 C C . SER A 1 201 ? -0.104 -3.300 -14.476 1.00 97.00 201 SER A C 1
ATOM 1456 O O . SER A 1 201 ? 0.507 -3.295 -13.415 1.00 97.00 201 SER A O 1
ATOM 1458 N N . GLY A 1 202 ? 0.146 -4.197 -15.430 1.00 96.38 202 GLY A N 1
ATOM 1459 C CA . GLY A 1 202 ? 1.208 -5.203 -15.331 1.00 96.38 202 GLY A CA 1
ATOM 1460 C C . GLY A 1 202 ? 0.923 -6.382 -14.390 1.00 96.38 202 GLY A C 1
ATOM 1461 O O . GLY A 1 202 ? 1.772 -7.255 -14.256 1.00 96.38 202 GLY A O 1
ATOM 1462 N N . ASN A 1 203 ? -0.244 -6.427 -13.744 1.00 98.00 203 ASN A N 1
ATOM 1463 C CA . ASN A 1 203 ? -0.709 -7.574 -12.951 1.00 98.00 203 ASN A CA 1
ATOM 1464 C C . ASN A 1 203 ? -1.246 -8.690 -13.863 1.00 98.00 203 ASN A C 1
ATOM 1466 O O . ASN A 1 203 ? -1.612 -8.412 -15.005 1.00 98.00 203 ASN A O 1
ATOM 1470 N N . PHE A 1 204 ? -1.356 -9.924 -13.356 1.00 96.88 204 PHE A N 1
ATOM 1471 C CA . PHE A 1 204 ? -1.945 -11.029 -14.128 1.00 96.88 204 PHE A CA 1
ATOM 1472 C C . PHE A 1 204 ? -3.405 -10.746 -14.514 1.00 96.88 204 PHE A C 1
ATOM 1474 O O . PHE A 1 204 ? -3.810 -10.957 -15.654 1.00 96.88 204 PHE A O 1
ATOM 1481 N N . PHE A 1 205 ? -4.164 -10.167 -13.582 1.00 97.44 205 PHE A N 1
ATOM 1482 C CA . PHE A 1 205 ? -5.478 -9.587 -13.839 1.00 97.44 205 PHE A CA 1
ATOM 1483 C C . PHE A 1 205 ? -5.552 -8.171 -13.255 1.00 97.44 205 PHE A C 1
ATOM 1485 O O . PHE A 1 205 ? -4.848 -7.847 -12.302 1.00 97.44 205 PHE A O 1
ATOM 1492 N N . GLY A 1 206 ? -6.413 -7.316 -13.809 1.00 97.38 206 GLY A N 1
ATOM 1493 C CA . GLY A 1 206 ? -6.580 -5.932 -13.356 1.00 97.38 206 GLY A CA 1
ATOM 1494 C C . GLY A 1 206 ? -7.313 -5.821 -12.015 1.00 97.38 206 GLY A C 1
ATOM 1495 O O . GLY A 1 206 ? -6.763 -6.116 -10.955 1.00 97.38 206 GLY A O 1
ATOM 1496 N N . ILE A 1 207 ? -8.557 -5.353 -12.069 1.00 97.88 207 ILE A N 1
ATOM 1497 C CA . ILE A 1 207 ? -9.437 -5.207 -10.906 1.00 97.88 207 ILE A CA 1
ATOM 1498 C C . ILE A 1 207 ? -10.577 -6.215 -11.050 1.00 97.88 207 ILE A C 1
ATOM 1500 O O . ILE A 1 207 ? -11.167 -6.308 -12.126 1.00 97.88 207 ILE A O 1
ATOM 1504 N N . VAL A 1 208 ? -10.894 -6.944 -9.980 1.00 97.44 208 VAL A N 1
ATOM 1505 C CA . VAL A 1 208 ? -12.072 -7.819 -9.907 1.00 97.44 208 VAL A CA 1
ATOM 1506 C C . VAL A 1 208 ? -12.949 -7.423 -8.725 1.00 97.44 208 VAL A C 1
ATOM 1508 O O . VAL A 1 208 ? -12.443 -7.156 -7.633 1.00 97.44 208 VAL A O 1
ATOM 1511 N N . ALA A 1 209 ? -14.260 -7.406 -8.952 1.00 95.81 209 ALA A N 1
ATOM 1512 C CA . ALA A 1 209 ? -15.268 -7.345 -7.906 1.00 95.81 209 ALA A CA 1
ATOM 1513 C C . ALA A 1 209 ? -16.064 -8.653 -7.934 1.00 95.81 209 ALA A C 1
ATOM 1515 O O . ALA A 1 209 ? -16.754 -8.946 -8.909 1.00 95.81 209 ALA A O 1
ATOM 1516 N N . GLU A 1 210 ? -15.908 -9.457 -6.889 1.00 91.00 210 GLU A N 1
ATOM 1517 C CA . GLU A 1 210 ? -16.684 -10.668 -6.655 1.00 91.00 210 GLU A CA 1
ATOM 1518 C C . GLU A 1 210 ? -17.944 -10.264 -5.877 1.00 91.00 210 GLU A C 1
ATOM 1520 O O . GLU A 1 210 ? -17.857 -9.539 -4.885 1.00 91.00 210 GLU A O 1
ATOM 1525 N N . GLY A 1 211 ? -19.119 -10.666 -6.366 1.00 71.50 211 GLY A N 1
ATOM 1526 C CA . GLY A 1 211 ? -20.382 -10.389 -5.683 1.00 71.50 211 GLY A CA 1
ATOM 1527 C C . GLY A 1 211 ? -20.467 -11.158 -4.367 1.00 71.50 211 GLY A C 1
ATOM 1528 O O . GLY A 1 211 ? -20.100 -12.333 -4.328 1.00 71.50 211 GLY A O 1
ATOM 1529 N N . SER A 1 212 ? -20.949 -10.492 -3.316 1.00 59.34 212 SER A N 1
ATOM 1530 C CA . SER A 1 212 ? -21.340 -11.119 -2.049 1.00 59.34 212 SER A CA 1
ATOM 1531 C C . SER A 1 212 ? -22.779 -11.609 -2.103 1.00 59.34 212 SER A C 1
ATOM 1533 O O . SER A 1 212 ? -23.626 -10.781 -2.516 1.00 59.34 212 SER A O 1
#

Secondary structure (DSSP, 8-state):
--PPPP-------------------------------PPPEEEE----SSSTTSHHHHHHHHHTS-S-EEEEE-PPSS-EEE--SSPPPPB-S-EEEE--TT----SSS---SEEEE-TTS-TT--SEEE-STT-EEESEEEE--SS-SEEE-SSS-EEES-EESB-TTS-B---SSEEEEE-SSS-EEE-BTTB---EE-SSSEEEEE---

Sequence (212 aa):
MAFPSPLCLRQASAHWCWRSALLLLFLCLGFWPTGVAQAATFTVTNTNDSGPGSLRQAILDANARSGVDLILFNLGSGVQTIRPNSALPTLTDTVEINALGGNTCATMPPQPRVLLDGSAAGSNVSGFKIQANTSRIVGFYITKFSGHGVEIAANDVVVACNVIGLNNAGTVAGNNNYGVKIAGNNNIVGRLGSLTGNVVSGNFFGIVAEGS